Protein 5KKQ (pdb70)

Solvent-accessible surface area: 21664 Å² total; per-residue (Å²): 122,198,70,10,94,62,160,8,100,77,56,152,97,26,28,81,66,58,48,63,26,68,105,16,64,83,87,140,56,66,112,95,93,64,74,136,12,114,130,56,152,74,19,7,13,37,64,56,67,20,113,98,39,68,44,78,70,91,34,101,112,60,60,104,4,107,113,54,108,72,13,1,71,25,89,95,78,32,138,80,32,57,19,103,75,85,48,97,98,52,49,74,0,169,75,60,112,38,116,27,51,67,59,45,70,41,157,97,26,42,72,43,137,64,65,154,148,46,90,128,76,84,0,97,102,57,118,52,96,25,25,95,152,79,63,27,18,53,28,26,140,162,102,20,89,112,154,127,65,155,9,94,78,43,73,88,49,30,127,64,57,46,64,26,69,110,18,81,75,86,131,55,61,112,84,114,72,71,118,3,114,145,46,138,72,24,6,10,31,76,71,63,20,132,103,38,66,46,78,84,92,33,97,112,57,56,106,4,105,116,52,108,75,14,1,75,20,88,105,81,33,136,84,32,56,23,103,77,84,50,98,103,48,54,78,0,161,83,66,109,40,118,29,50,68,52,44,69,35,143,64,24,37,79,55,145,60,64,149,155,43,96,119,77,113,4,93,70,49,136,49,86,21,36,94,151,76,69,28,18,53,28,32,160,160,114,18,83,214,102,75,151

GO terms:
  GO:0005634 nucleus (C, IDA)
  GO:0001221 transcription coregulator binding (F, IPI)
  GO:0000978 RNA polymerase II cis-regulatory region sequence-specific DNA binding (F, IDA)
  GO:0001227 DNA-binding transcription repressor activity, RNA polymerase II-specific (F, IDA)
  GO:0000122 negative regulation of transcription by RNA polymerase II (P, IDA)
  GO:0000775 chromosome, centromeric region (C, IDA)
  GO:0005694 chromosome (C, EXP)
  GO:0071459 protein localization to chromosome, centromeric region (P, IMP)
  GO:0008285 negative regulation of cell population proliferation (P, IMP)
  GO:0005515 protein binding (F, IPI)
  GO:0045944 positive regulation of transcription by RNA polymerase II (P, IDA)
  GO:0140588 chromatin looping (P, IDA)
  GO:0005654 nucleoplasm (C, IDA)
  GO:0071514 genomic imprinting (P, IDA)
  GO:0000793 condensed chromosome (C, IDA)
  GO:0005730 nucleolus (C, IDA)
  GO:0000976 transcription cis-regulatory region binding (F, IDA)
  GO:0003700 DNA-binding transcription factor activity (F, IDA)
  GO:0045892 negative regulation of DNA-templated transcription (P, IDA)
  GO:0045893 positive regulation of DNA-templated transcription (P, IDA)

Organism: Homo sapiens (NCBI:txid9606)

Sequence (292 aa):
PLGSPHKCPDCDMAFVTSSGELVRHRRYKHTHEKPFKCSMCDYASVEVSKLKRHIRSHTGERPFQCSLCSYASRDTYKLKRHMRTHSGEKPYECYICHARFTQSGTMKMHILQKHTENVAKFHCPHCDTVIARKSDLGVHLRKQHSYIPHKCPDCDMMAFVTSGELVRHRRYKHTHEKPFKCSMCDYASVEVSKLKRHIRSHTGERPFQCSLCSYASRDTYKLKRHMRTHSGEKPYECYICHARFTQSSGTMKMHILQKHTENVAKFHCPHCDTVIARKSDLGVHLRKQHSYIEQ

Nearest PDB structures (foldseek):
  8sst-assembly1_A  TM=9.964E-01  e=7.078E-27  Homo sapiens
  8sss-assembly1_A  TM=9.932E-01  e=2.465E-26  Homo sapiens
  5kkq-assembly2_D  TM=9.851E-01  e=2.465E-26  Homo sapiens
  5t0u-assembly2_D  TM=9.791E-01  e=2.811E-26  Homo sapiens
  7w1m-assembly1_H  TM=9.213E-01  e=2.454E-25  Homo sapiens

Secondary structure (DSSP, 8-state):
-TT--EE-TTSS-EESSHHHHHHHHIIIII----EE-SSSS-EESSHHHHHHHHHHHH----EE-SSSS-EESSHHHHHHHHHHHH----EE-TTT--EESSHHHHHHHHHHHS-TT---EEETTTTEEESSHHHHHHHHHHHS---/-EE-TTSS-EESSHHHHHHHHIIIII----EE-SSSS-EESSHHHHHHHHHHHH----EE-SSSS-EESSHHHHHHHHHHHH----EE-TTT--EESSHHHHHHHHHHHH-S----EE-SSSS-EESSHHHHHHHHHHH-TTT--

InterPro domains:
  IPR013087 Zinc finger C2H2-type [PF00096] (266-288)
  IPR013087 Zinc finger C2H2-type [PF00096] (294-316)
  IPR013087 Zinc finger C2H2-type [PF00096] (322-345)
  IPR013087 Zinc finger C2H2-type [PF00096] (437-460)
  IPR013087 Zinc finger C2H2-type [PF00096] (555-573)
  IPR013087 Zinc finger C2H2-type [PS00028] (268-288)
  IPR013087 Zinc finger C2H2-type [PS00028] (296-316)
  IPR013087 Zinc finger C2H2-type [PS00028] (324-345)
  IPR013087 Zinc finger C2H2-type [PS00028] (409-430)
  IPR013087 Zinc finger C2H2-type [PS00028] (439-460)
  IPR013087 Zinc finger C2H2-type [PS00028] (469-489)
  IPR013087 Zinc finger C2H2-type [PS00028] (497-517)
  IPR013087 Zinc finger C2H2-type [PS00028] (525-546)
  IPR013087 Zinc finger C2H2-type [PS50157] (266-293)
  IPR013087 Zinc finger C2H2-type [PS50157] (294-321)
  IPR013087 Zinc finger C2H2-type [PS50157] (322-350)
  IPR013087 Zinc finger C2H2-type [PS50157] (351-378)
  IPR013087 Zinc finger C2H2-type [PS50157] (379-406)
  IPR013087 Zinc finger C2H2-type [PS50157] (407-435)
  IPR013087 Zinc finger C2H2-type [PS50157] (437-465)

B-factor: mean 44.1, std 14.58, range [19.01, 110.65]

Foldseek 3Di:
DVPQPAAAPPDGDGHNDVVVNVLVCCVPPPVDFPAADPPDGDTHSDVVVVQLVVCVVVVDFPAADPPDGDGHSDVVVNVLVCCVVVVDFPDAQPPPGDTHSDPVVSVVCCQVPPDPDDDWDADPPPGDTHRDPVVSVVCCVPPVVDD/DQAAPPDGDHDDDPVVNVLVCCVPPVVDFPAADPPDGDTHSDVVVVVLVCCVVVVDFPAADPPDGDGHSDPVVSVLVCCVVVVDFPAAAPPPGDTHSDDVVNVVCCVVPPDPDQAWDAAPPDGDTGRDPVVSVVCCVPPPVPVDD

Structure (mmCIF, N/CA/C/O backbone):
data_5KKQ
#
_entry.id   5KKQ
#
_cell.length_a   40.994
_cell.length_b   44.911
_cell.length_c   86.797
_cell.angle_alpha   98.33
_cell.angle_beta   92.40
_cell.angle_gamma   94.80
#
_symmetry.space_group_name_H-M   'P 1'
#
loop_
_entity.id
_entity.type
_entity.pdbx_description
1 polymer 'Transcriptional repressor CTCF'
2 polymer "DNA (5'-D(*TP*AP*GP*CP*GP*CP*CP*CP*CP*CP*TP*GP*CP*TP*GP*GP*C)-3')"
3 polymer "DNA (5'-D(*GP*CP*CP*AP*GP*CP*AP*GP*GP*GP*GP*GP*CP*GP*CP*TP*A)-3')"
4 non-polymer 'ZINC ION'
5 water water
#
loop_
_atom_site.group_PDB
_atom_site.id
_atom_site.type_symbol
_atom_site.label_atom_id
_atom_site.label_alt_id
_atom_site.label_comp_id
_atom_site.label_asym_id
_atom_site.label_entity_id
_atom_site.label_seq_id
_atom_site.pdbx_PDB_ins_code
_atom_site.Cartn_x
_atom_site.Cartn_y
_atom_site.Cartn_z
_atom_site.occupancy
_atom_site.B_iso_or_equiv
_atom_site.auth_seq_id
_atom_site.auth_comp_id
_atom_site.auth_asym_id
_atom_site.auth_atom_id
_atom_site.pdbx_PDB_model_num
ATOM 1 N N . PRO A 1 2 ? -0.839 -31.933 -34.356 1.00 76.71 317 PRO A N 1
ATOM 2 C CA . PRO A 1 2 ? -1.456 -32.333 -35.632 1.00 79.27 317 PRO A CA 1
ATOM 3 C C . PRO A 1 2 ? -0.455 -33.102 -36.495 1.00 80.63 317 PRO A C 1
ATOM 4 O O . PRO A 1 2 ? 0.741 -32.838 -36.373 1.00 81.77 317 PRO A O 1
ATOM 15 N N . LEU A 1 3 ? -0.907 -34.027 -37.341 1.00 81.35 318 LEU A N 1
ATOM 16 C CA . LEU A 1 3 ? 0.034 -34.902 -38.037 1.00 80.32 318 LEU A CA 1
ATOM 17 C C . LEU A 1 3 ? 1.134 -34.099 -38.738 1.00 75.41 318 LEU A C 1
ATOM 18 O O . LEU A 1 3 ? 2.301 -34.118 -38.314 1.00 75.25 318 LEU A O 1
ATOM 34 N N . GLY A 1 4 ? 0.767 -33.323 -39.761 1.00 67.93 319 GLY A N 1
ATOM 35 C CA . GLY A 1 4 ? 1.752 -32.667 -40.611 1.00 62.88 319 GLY A CA 1
ATOM 36 C C . GLY A 1 4 ? 2.296 -31.331 -40.113 1.00 57.41 319 GLY A C 1
ATOM 37 O O . GLY A 1 4 ? 2.936 -30.613 -40.898 1.00 56.04 319 GLY A O 1
ATOM 41 N N . SER A 1 5 ? 2.064 -30.990 -38.828 1.00 49.27 320 SER A N 1
ATOM 42 C CA . SER A 1 5 ? 2.506 -29.736 -38.211 1.00 47.99 320 SER A CA 1
ATOM 43 C C . SER A 1 5 ? 3.948 -29.425 -38.603 1.00 49.54 320 SER A C 1
ATOM 44 O O . SER A 1 5 ? 4.845 -30.212 -38.279 1.00 49.85 320 SER A O 1
ATOM 52 N N . PRO A 1 6 ? 4.197 -28.300 -39.307 1.00 51.00 321 PRO A N 1
ATOM 53 C CA . PRO A 1 6 ? 5.531 -28.045 -39.873 1.00 53.35 321 PRO A CA 1
ATOM 54 C C . PRO A 1 6 ? 6.566 -27.559 -38.879 1.00 52.65 321 PRO A C 1
ATOM 55 O O . PRO A 1 6 ? 7.744 -27.798 -39.106 1.00 54.56 321 PRO A O 1
ATOM 66 N N . HIS A 1 7 ? 6.172 -26.888 -37.799 1.00 50.30 322 HIS A N 1
ATOM 67 C CA . HIS A 1 7 ? 7.135 -26.219 -36.912 1.00 50.13 322 HIS A CA 1
ATOM 68 C C . HIS A 1 7 ? 7.440 -27.096 -35.692 1.00 48.41 322 HIS A C 1
ATOM 69 O O . HIS A 1 7 ? 6.760 -27.028 -34.665 1.00 45.95 322 HIS A O 1
ATOM 83 N N . LYS A 1 8 ? 8.512 -27.902 -35.816 1.00 50.18 323 LYS A N 1
ATOM 84 C CA . LYS A 1 8 ? 8.928 -28.838 -34.767 1.00 49.51 323 LYS A CA 1
ATOM 85 C C . LYS A 1 8 ? 9.795 -28.120 -33.736 1.00 50.36 323 LYS A C 1
ATOM 86 O O . LYS A 1 8 ? 10.683 -27.351 -34.094 1.00 51.70 323 LYS A O 1
ATOM 105 N N . CYS A 1 9 ? 9.531 -28.380 -32.451 1.00 50.76 324 CYS A N 1
ATOM 106 C CA . CYS A 1 9 ? 10.359 -27.789 -31.382 1.00 50.89 324 CYS A CA 1
ATOM 107 C C . CYS A 1 9 ? 11.735 -28.452 -31.376 1.00 55.69 324 CYS A C 1
ATOM 108 O O . CYS A 1 9 ? 11.814 -29.688 -31.362 1.00 56.73 324 CYS A O 1
ATOM 115 N N . PRO A 1 10 ? 12.838 -27.684 -31.392 1.00 57.98 325 PRO A N 1
ATOM 116 C CA . PRO A 1 10 ? 14.170 -28.309 -31.345 1.00 63.19 325 PRO A CA 1
ATOM 117 C C . PRO A 1 10 ? 14.602 -28.735 -29.945 1.00 66.98 325 PRO A C 1
ATOM 118 O O . PRO A 1 10 ? 15.793 -28.978 -29.720 1.00 71.37 325 PRO A O 1
ATOM 129 N N . ASP A 1 11 ? 13.665 -28.823 -28.998 1.00 67.77 326 ASP A N 1
ATOM 130 C CA . ASP A 1 11 ? 13.995 -29.224 -27.641 1.00 70.59 326 ASP A CA 1
ATOM 131 C C . ASP A 1 11 ? 13.035 -30.242 -27.041 1.00 69.41 326 ASP A C 1
ATOM 132 O O . ASP A 1 11 ? 13.198 -30.590 -25.867 1.00 69.53 326 ASP A O 1
ATOM 141 N N . CYS A 1 12 ? 12.034 -30.713 -27.775 1.00 64.15 327 CYS A N 1
ATOM 142 C CA . CYS A 1 12 ? 11.134 -31.747 -27.264 1.00 62.54 327 CYS A CA 1
ATOM 143 C C . CYS A 1 12 ? 10.351 -32.283 -28.457 1.00 63.27 327 CYS A C 1
ATOM 144 O O . CYS A 1 12 ? 10.629 -31.920 -29.604 1.00 61.72 327 CYS A O 1
ATOM 151 N N . ASP A 1 13 ? 9.380 -33.155 -28.195 1.00 68.17 328 ASP A N 1
ATOM 152 C CA . ASP A 1 13 ? 8.687 -33.881 -29.256 1.00 72.63 328 ASP A CA 1
ATOM 153 C C . ASP A 1 13 ? 7.475 -33.144 -29.819 1.00 67.58 328 ASP A C 1
ATOM 154 O O . ASP A 1 13 ? 6.720 -33.744 -30.585 1.00 67.56 328 ASP A O 1
ATOM 163 N N . MET A 1 14 ? 7.266 -31.876 -29.471 1.00 61.51 329 MET A N 1
ATOM 164 C CA . MET A 1 14 ? 6.064 -31.165 -29.906 1.00 57.00 329 MET A CA 1
ATOM 165 C C . MET A 1 14 ? 6.283 -30.429 -31.222 1.00 51.72 329 MET A C 1
ATOM 166 O O . MET A 1 14 ? 7.401 -30.053 -31.571 1.00 48.76 329 MET A O 1
ATOM 180 N N . ALA A 1 15 ? 5.182 -30.250 -31.967 1.00 47.30 330 ALA A N 1
ATOM 181 C CA . ALA A 1 15 ? 5.225 -29.536 -33.232 1.00 44.27 330 ALA A CA 1
ATOM 182 C C . ALA A 1 15 ? 3.945 -28.740 -33.390 1.00 42.75 330 ALA A C 1
ATOM 183 O O . ALA A 1 15 ? 2.915 -29.049 -32.768 1.00 40.09 330 ALA A O 1
ATOM 190 N N . PHE A 1 16 ? 4.023 -27.692 -34.214 1.00 42.32 331 PHE A N 1
ATOM 191 C CA . PHE A 1 16 ? 2.950 -26.715 -34.302 1.00 41.77 331 PHE A CA 1
ATOM 192 C C . PHE A 1 16 ? 2.712 -26.291 -35.736 1.00 43.51 331 PHE A C 1
ATOM 193 O O . PHE A 1 16 ? 3.580 -26.406 -36.606 1.00 45.65 331 PHE A O 1
ATOM 210 N N . VAL A 1 17 ? 1.490 -25.804 -35.954 1.00 43.19 332 VAL A N 1
ATOM 211 C CA . VAL A 1 17 ? 1.044 -25.434 -37.291 1.00 48.64 332 VAL A CA 1
ATOM 212 C C . VAL A 1 17 ? 1.616 -24.092 -37.718 1.00 50.43 332 VAL A C 1
ATOM 213 O O . VAL A 1 17 ? 1.848 -23.883 -38.908 1.00 53.35 332 VAL A O 1
ATOM 226 N N . THR A 1 18 ? 1.832 -23.169 -36.794 1.00 47.29 333 THR A N 1
ATOM 227 C CA . THR A 1 18 ? 2.405 -21.873 -37.122 1.00 50.66 333 THR A CA 1
ATOM 228 C C . THR A 1 18 ? 3.690 -21.679 -36.342 1.00 49.69 333 THR A C 1
ATOM 229 O O . THR A 1 18 ? 3.878 -22.280 -35.278 1.00 44.91 333 THR A O 1
ATOM 240 N N . SER A 1 19 ? 4.577 -20.838 -36.886 1.00 54.30 334 SER A N 1
ATOM 241 C CA A SER A 1 19 ? 5.788 -20.481 -36.151 0.50 54.84 334 SER A CA 1
ATOM 242 C CA B SER A 1 19 ? 5.792 -20.482 -36.160 0.50 54.87 334 SER A CA 1
ATOM 243 C C . SER A 1 19 ? 5.457 -19.714 -34.887 1.00 52.42 334 SER A C 1
ATOM 244 O O . SER A 1 19 ? 6.120 -19.882 -33.852 1.00 50.60 334 SER A O 1
ATOM 259 N N . GLY A 1 20 ? 4.421 -18.878 -34.931 1.00 51.00 335 GLY A N 1
ATOM 260 C CA . GLY A 1 20 ? 4.012 -18.181 -33.727 1.00 49.81 335 GLY A CA 1
ATOM 261 C C . GLY A 1 20 ? 3.694 -19.131 -32.580 1.00 43.36 335 GLY A C 1
ATOM 262 O O . GLY A 1 20 ? 4.012 -18.855 -31.433 1.00 40.54 335 GLY A O 1
ATOM 266 N N . GLU A 1 21 ? 3.102 -20.284 -32.886 1.00 43.25 336 GLU A N 1
ATOM 267 C CA . GLU A 1 21 ? 2.751 -21.233 -31.829 1.00 39.63 336 GLU A CA 1
ATOM 268 C C . GLU A 1 21 ? 3.991 -21.897 -31.256 1.00 38.87 336 GLU A C 1
ATOM 269 O O . GLU A 1 21 ? 4.037 -22.216 -30.072 1.00 36.91 336 GLU A O 1
ATOM 281 N N . LEU A 1 22 ? 4.988 -22.167 -32.105 1.00 41.42 337 LEU A N 1
ATOM 282 C CA . LEU A 1 22 ? 6.255 -22.687 -31.615 1.00 41.67 337 LEU A CA 1
ATOM 283 C C . LEU A 1 22 ? 6.970 -21.653 -30.760 1.00 42.01 337 LEU A C 1
ATOM 284 O O . LEU A 1 22 ? 7.537 -21.980 -29.716 1.00 41.52 337 LEU A O 1
ATOM 300 N N . VAL A 1 23 ? 6.971 -20.399 -31.198 1.00 46.46 338 VAL A N 1
ATOM 301 C CA . VAL A 1 23 ? 7.597 -19.335 -30.415 1.00 47.33 338 VAL A CA 1
ATOM 302 C C . VAL A 1 23 ? 7.010 -19.293 -29.016 1.00 44.77 338 VAL A C 1
ATOM 303 O O . VAL A 1 23 ? 7.735 -19.288 -28.012 1.00 44.84 338 VAL A O 1
ATOM 316 N N . ARG A 1 24 ? 5.682 -19.257 -28.928 1.00 41.09 339 ARG A N 1
ATOM 317 C CA . ARG A 1 24 ? 5.051 -19.185 -27.619 1.00 39.06 339 ARG A CA 1
ATOM 318 C C . ARG A 1 24 ? 5.353 -20.428 -26.789 1.00 39.57 339 ARG A C 1
ATOM 319 O O . ARG A 1 24 ? 5.690 -20.318 -25.596 1.00 37.56 339 ARG A O 1
ATOM 340 N N . HIS A 1 25 ? 5.273 -21.618 -27.406 1.00 35.93 340 HIS A N 1
ATOM 341 C CA . HIS A 1 25 ? 5.597 -22.841 -26.672 1.00 35.39 340 HIS A CA 1
ATOM 342 C C . HIS A 1 25 ? 7.020 -22.805 -26.119 1.00 38.54 340 HIS A C 1
ATOM 343 O O . HIS A 1 25 ? 7.281 -23.320 -25.029 1.00 38.57 340 HIS A O 1
ATOM 357 N N . ARG A 1 26 ? 7.969 -22.265 -26.880 1.00 40.23 341 ARG A N 1
ATOM 358 C CA . ARG A 1 26 ? 9.341 -22.251 -26.390 1.00 44.85 341 ARG A CA 1
ATOM 359 C C . ARG A 1 26 ? 9.481 -21.284 -25.220 1.00 47.80 341 ARG A C 1
ATOM 360 O O . ARG A 1 26 ? 10.139 -21.601 -24.221 1.00 46.90 341 ARG A O 1
ATOM 381 N N . ARG A 1 27 ? 8.819 -20.128 -25.301 1.00 50.75 342 ARG A N 1
ATOM 382 C CA . ARG A 1 27 ? 8.785 -19.226 -24.159 1.00 53.58 342 ARG A CA 1
ATOM 383 C C . ARG A 1 27 ? 8.193 -19.892 -22.918 1.00 52.43 342 ARG A C 1
ATOM 384 O O . ARG A 1 27 ? 8.694 -19.687 -21.803 1.00 53.43 342 ARG A O 1
ATOM 405 N N . TYR A 1 28 ? 7.098 -20.650 -23.063 1.00 47.31 343 TYR A N 1
ATOM 406 C CA . TYR A 1 28 ? 6.510 -21.291 -21.886 1.00 45.14 343 TYR A CA 1
ATOM 407 C C . TYR A 1 28 ? 7.457 -22.333 -21.314 1.00 48.42 343 TYR A C 1
ATOM 408 O O . TYR A 1 28 ? 7.673 -22.396 -20.099 1.00 48.11 343 TYR A O 1
ATOM 426 N N . LYS A 1 29 ? 8.017 -23.184 -22.174 1.00 46.44 344 LYS A N 1
ATOM 427 C CA . LYS A 1 29 ? 8.607 -24.418 -21.693 1.00 49.52 344 LYS A CA 1
ATOM 428 C C . LYS A 1 29 ? 10.130 -24.436 -21.689 1.00 51.56 344 LYS A C 1
ATOM 429 O O . LYS A 1 29 ? 10.708 -25.277 -21.000 1.00 53.50 344 LYS A O 1
ATOM 448 N N . HIS A 1 30 ? 10.790 -23.607 -22.491 1.00 53.06 345 HIS A N 1
ATOM 449 C CA . HIS A 1 30 ? 12.227 -23.762 -22.693 1.00 57.80 345 HIS A CA 1
ATOM 450 C C . HIS A 1 30 ? 13.032 -22.528 -22.321 1.00 60.39 345 HIS A C 1
ATOM 451 O O . HIS A 1 30 ? 14.026 -22.650 -21.592 1.00 63.00 345 HIS A O 1
ATOM 465 N N . THR A 1 31 ? 12.670 -21.339 -22.820 1.00 61.02 346 THR A N 1
ATOM 466 C CA . THR A 1 31 ? 13.483 -20.166 -22.525 1.00 62.79 346 THR A CA 1
ATOM 467 C C . THR A 1 31 ? 12.962 -19.411 -21.315 1.00 62.91 346 THR A C 1
ATOM 468 O O . THR A 1 31 ? 13.756 -18.808 -20.594 1.00 66.18 346 THR A O 1
ATOM 479 N N . HIS A 1 32 ? 11.648 -19.437 -21.088 1.00 59.96 347 HIS A N 1
ATOM 480 C CA . HIS A 1 32 ? 10.992 -18.806 -19.942 1.00 58.87 347 HIS A CA 1
ATOM 481 C C . HIS A 1 32 ? 11.001 -17.284 -20.038 1.00 60.95 347 HIS A C 1
ATOM 482 O O . HIS A 1 32 ? 10.911 -16.596 -19.018 1.00 59.94 347 HIS A O 1
ATOM 496 N N . GLU A 1 33 ? 11.121 -16.739 -21.253 1.00 62.92 348 GLU A N 1
ATOM 497 C CA . GLU A 1 33 ? 10.940 -15.308 -21.451 1.00 63.54 348 GLU A CA 1
ATOM 498 C C . GLU A 1 33 ? 9.510 -14.943 -21.133 1.00 58.06 348 GLU A C 1
ATOM 499 O O . GLU A 1 33 ? 8.590 -15.414 -21.806 1.00 55.80 348 GLU A O 1
ATOM 511 N N . LYS A 1 34 ? 9.321 -14.102 -20.116 1.00 54.74 349 LYS A N 1
ATOM 512 C CA . LYS A 1 34 ? 8.002 -13.616 -19.718 1.00 51.83 349 LYS A CA 1
ATOM 513 C C . LYS A 1 34 ? 7.953 -12.128 -19.992 1.00 52.71 349 LYS A C 1
ATOM 514 O O . LYS A 1 34 ? 8.291 -11.322 -19.116 1.00 54.86 349 LYS A O 1
ATOM 533 N N . PRO A 1 35 ? 7.555 -11.705 -21.185 1.00 51.07 350 PRO A N 1
ATOM 534 C CA . PRO A 1 35 ? 7.678 -10.283 -21.494 1.00 55.12 350 PRO A CA 1
ATOM 535 C C . PRO A 1 35 ? 6.742 -9.412 -20.699 1.00 52.89 350 PRO A C 1
ATOM 536 O O . PRO A 1 35 ? 7.043 -8.236 -20.528 1.00 55.40 350 PRO A O 1
ATOM 547 N N . PHE A 1 36 ? 5.629 -9.928 -20.201 1.00 51.35 351 PHE A N 1
ATOM 548 C CA . PHE A 1 36 ? 4.571 -9.080 -19.670 1.00 47.79 351 PHE A CA 1
ATOM 549 C C . PHE A 1 36 ? 4.621 -9.047 -18.147 1.00 47.64 351 PHE A C 1
ATOM 550 O O . PHE A 1 36 ? 4.424 -10.079 -17.498 1.00 41.29 351 PHE A O 1
ATOM 567 N N . LYS A 1 37 ? 4.826 -7.842 -17.586 1.00 49.36 352 LYS A N 1
ATOM 568 C CA . LYS A 1 37 ? 5.167 -7.647 -16.177 1.00 52.07 352 LYS A CA 1
ATOM 569 C C . LYS A 1 37 ? 4.068 -6.873 -15.458 1.00 48.75 352 LYS A C 1
ATOM 570 O O . LYS A 1 37 ? 3.649 -5.812 -15.915 1.00 52.02 352 LYS A O 1
ATOM 589 N N . CYS A 1 38 ? 3.621 -7.382 -14.319 1.00 46.88 353 CYS A N 1
ATOM 590 C CA . CYS A 1 38 ? 2.677 -6.629 -13.510 1.00 43.83 353 CYS A CA 1
ATOM 591 C C . CYS A 1 38 ? 3.373 -5.434 -12.877 1.00 46.35 353 CYS A C 1
ATOM 592 O O . CYS A 1 38 ? 4.520 -5.533 -12.431 1.00 47.97 353 CYS A O 1
ATOM 599 N N . SER A 1 39 ? 2.674 -4.307 -12.829 1.00 47.68 354 SER A N 1
ATOM 600 C CA . SER A 1 39 ? 3.251 -3.121 -12.222 1.00 54.14 354 SER A CA 1
ATOM 601 C C . SER A 1 39 ? 3.033 -3.081 -10.730 1.00 53.40 354 SER A C 1
ATOM 602 O O . SER A 1 39 ? 3.600 -2.204 -10.064 1.00 55.71 354 SER A O 1
ATOM 610 N N . MET A 1 40 ? 2.225 -3.994 -10.191 1.00 52.07 355 MET A N 1
ATOM 611 C CA . MET A 1 40 ? 1.877 -3.959 -8.773 1.00 51.96 355 MET A CA 1
ATOM 612 C C . MET A 1 40 ? 2.480 -5.097 -7.969 1.00 50.20 355 MET A C 1
ATOM 613 O O . MET A 1 40 ? 2.368 -5.084 -6.742 1.00 52.08 355 MET A O 1
ATOM 627 N N . CYS A 1 41 ? 3.119 -6.068 -8.605 1.00 46.86 356 CYS A N 1
ATOM 628 C CA . CYS A 1 41 ? 3.783 -7.163 -7.893 1.00 44.45 356 CYS A CA 1
ATOM 629 C C . CYS A 1 41 ? 4.815 -7.758 -8.846 1.00 44.76 356 CYS A C 1
ATOM 630 O O . CYS A 1 41 ? 5.091 -7.191 -9.906 1.00 45.24 356 CYS A O 1
ATOM 637 N N . ASP A 1 42 ? 5.408 -8.880 -8.464 1.00 42.87 357 ASP A N 1
ATOM 638 C CA . ASP A 1 42 ? 6.487 -9.457 -9.247 1.00 46.62 357 ASP A CA 1
ATOM 639 C C . ASP A 1 42 ? 5.995 -10.405 -10.327 1.00 41.79 357 ASP A C 1
ATOM 640 O O . ASP A 1 42 ? 6.826 -11.020 -11.014 1.00 41.40 357 ASP A O 1
ATOM 649 N N . TYR A 1 43 ? 4.678 -10.500 -10.523 1.00 37.56 358 TYR A N 1
ATOM 650 C CA . TYR A 1 43 ? 4.114 -11.438 -11.486 1.00 37.15 358 TYR A CA 1
ATOM 651 C C . TYR A 1 43 ? 4.517 -11.055 -12.894 1.00 37.13 358 TYR A C 1
ATOM 652 O O . TYR A 1 43 ? 4.559 -9.873 -13.242 1.00 37.95 358 TYR A O 1
ATOM 670 N N . ALA A 1 44 ? 4.787 -12.074 -13.713 1.00 38.11 359 ALA A N 1
ATOM 671 C CA . ALA A 1 44 ? 5.002 -11.877 -15.128 1.00 36.97 359 ALA A CA 1
ATOM 672 C C . ALA A 1 44 ? 4.537 -13.116 -15.878 1.00 36.03 359 ALA A C 1
ATOM 673 O O . ALA A 1 44 ? 4.563 -14.227 -15.349 1.00 33.77 359 ALA A O 1
ATOM 680 N N . SER A 1 45 ? 4.185 -12.916 -17.140 1.00 39.17 360 SER A N 1
ATOM 681 C CA . SER A 1 45 ? 3.611 -13.986 -17.935 1.00 37.64 360 SER A CA 1
ATOM 682 C C . SER A 1 45 ? 4.144 -13.970 -19.351 1.00 37.33 360 SER A C 1
ATOM 683 O O . SER A 1 45 ? 4.689 -12.981 -19.849 1.00 39.53 360 SER A O 1
ATOM 691 N N . VAL A 1 46 ? 3.937 -15.114 -19.993 1.00 41.76 361 VAL A N 1
ATOM 692 C CA . VAL A 1 46 ? 4.283 -15.287 -21.395 1.00 41.77 361 VAL A CA 1
ATOM 693 C C . VAL A 1 46 ? 3.300 -14.562 -22.288 1.00 42.38 361 VAL A C 1
ATOM 694 O O . VAL A 1 46 ? 3.692 -14.007 -23.318 1.00 45.26 361 VAL A O 1
ATOM 707 N N . GLU A 1 47 ? 2.006 -14.653 -21.985 1.00 39.87 362 GLU A N 1
ATOM 708 C CA . GLU A 1 47 ? 0.959 -14.025 -22.785 1.00 39.80 362 GLU A CA 1
ATOM 709 C C . GLU A 1 47 ? 0.355 -12.821 -22.067 1.00 42.90 362 GLU A C 1
ATOM 710 O O . GLU A 1 47 ? 0.218 -12.817 -20.829 1.00 39.23 362 GLU A O 1
ATOM 722 N N . VAL A 1 48 ? -0.115 -11.851 -22.858 1.00 40.91 363 VAL A N 1
ATOM 723 C CA . VAL A 1 48 ? -0.667 -10.639 -22.264 1.00 43.46 363 VAL A CA 1
ATOM 724 C C . VAL A 1 48 ? -1.995 -10.936 -21.595 1.00 44.77 363 VAL A C 1
ATOM 725 O O . VAL A 1 48 ? -2.327 -10.350 -20.546 1.00 42.47 363 VAL A O 1
ATOM 738 N N . SER A 1 49 ? -2.772 -11.852 -22.172 1.00 39.89 364 SER A N 1
ATOM 739 C CA . SER A 1 49 ? -4.047 -12.197 -21.591 1.00 39.97 364 SER A CA 1
ATOM 740 C C . SER A 1 49 ? -3.890 -12.749 -20.179 1.00 36.84 364 SER A C 1
ATOM 741 O O . SER A 1 49 ? -4.795 -12.583 -19.353 1.00 35.71 364 SER A O 1
ATOM 749 N N . LYS A 1 50 ? -2.764 -13.428 -19.885 1.00 39.13 365 LYS A N 1
ATOM 750 C CA . LYS A 1 50 ? -2.560 -13.966 -18.535 1.00 33.42 365 LYS A CA 1
ATOM 751 C C . LYS A 1 50 ? -2.266 -12.837 -17.563 1.00 34.11 365 LYS A C 1
ATOM 752 O O . LYS A 1 50 ? -2.729 -12.866 -16.421 1.00 34.86 365 LYS A O 1
ATOM 771 N N . LEU A 1 51 ? -1.526 -11.823 -18.006 1.00 35.15 366 LEU A N 1
ATOM 772 C CA . LEU A 1 51 ? -1.370 -10.612 -17.218 1.00 35.70 366 LEU A CA 1
ATOM 773 C C . LEU A 1 51 ? -2.712 -9.927 -16.963 1.00 33.94 366 LEU A C 1
ATOM 774 O O . LEU A 1 51 ? -2.981 -9.482 -15.849 1.00 36.10 366 LEU A O 1
ATOM 790 N N . LYS A 1 52 ? -3.542 -9.775 -17.980 1.00 33.76 367 LYS A N 1
ATOM 791 C CA . LYS A 1 52 ? -4.823 -9.109 -17.785 1.00 35.19 367 LYS A CA 1
ATOM 792 C C . LYS A 1 52 ? -5.692 -9.852 -16.792 1.00 33.86 367 LYS A C 1
ATOM 793 O O . LYS A 1 52 ? -6.359 -9.226 -15.952 1.00 33.53 367 LYS A O 1
ATOM 812 N N . ARG A 1 53 ? -5.714 -11.192 -16.885 1.00 30.61 368 ARG A N 1
ATOM 813 C CA . ARG A 1 53 ? -6.443 -11.986 -15.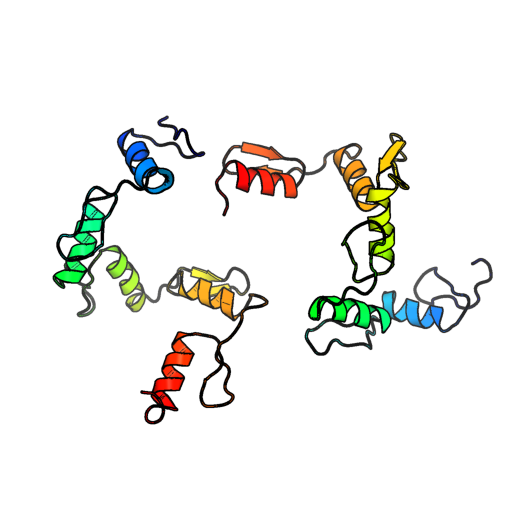902 1.00 31.22 368 ARG A CA 1
ATOM 814 C C . ARG A 1 53 ? -5.875 -11.768 -14.505 1.00 28.56 368 ARG A C 1
ATOM 815 O O . ARG A 1 53 ? -6.627 -11.592 -13.545 1.00 29.75 368 ARG A O 1
ATOM 836 N N . HIS A 1 54 ? -4.553 -11.755 -14.387 1.00 29.56 369 HIS A N 1
ATOM 837 C CA . HIS A 1 54 ? -3.904 -11.519 -13.107 1.00 27.00 369 HIS A CA 1
ATOM 838 C C . HIS A 1 54 ? -4.267 -10.158 -12.533 1.00 27.07 369 HIS A C 1
ATOM 839 O O . HIS A 1 54 ? -4.553 -10.033 -11.345 1.00 27.91 369 HIS A O 1
ATOM 853 N N . ILE A 1 55 ? -4.271 -9.121 -13.361 1.00 30.16 370 ILE A N 1
ATOM 854 C CA . ILE A 1 55 ? -4.614 -7.789 -12.856 1.00 33.03 370 ILE A CA 1
ATOM 855 C C . ILE A 1 55 ? -6.000 -7.785 -12.221 1.00 32.80 370 ILE A C 1
ATOM 856 O O . ILE A 1 55 ? -6.238 -7.076 -11.230 1.00 33.21 370 ILE A O 1
ATOM 872 N N . ARG A 1 56 ? -6.943 -8.558 -12.774 1.00 30.99 371 ARG A N 1
ATOM 873 C CA . ARG A 1 56 ? -8.261 -8.651 -12.156 1.00 31.85 371 ARG A CA 1
ATOM 874 C C . ARG A 1 56 ? -8.230 -9.175 -10.731 1.00 32.02 371 ARG A C 1
ATOM 875 O O . ARG A 1 56 ? -9.146 -8.871 -9.956 1.00 33.88 371 ARG A O 1
ATOM 896 N N . SER A 1 57 ? -7.202 -9.931 -10.334 1.00 32.79 372 SER A N 1
ATOM 897 C CA . SER A 1 57 ? -7.072 -10.273 -8.937 1.00 35.54 372 SER A CA 1
ATOM 898 C C . SER A 1 57 ? -6.698 -9.088 -8.069 1.00 34.31 372 SER A C 1
ATOM 899 O O . SER A 1 57 ? -7.013 -9.105 -6.874 1.00 35.12 372 SER A O 1
ATOM 907 N N . HIS A 1 58 ? -5.966 -8.115 -8.604 1.00 31.62 373 HIS A N 1
ATOM 908 C CA . HIS A 1 58 ? -5.650 -6.903 -7.847 1.00 30.00 373 HIS A CA 1
ATOM 909 C C . HIS A 1 58 ? -6.864 -5.987 -7.737 1.00 32.26 373 HIS A C 1
ATOM 910 O O . HIS A 1 58 ? -7.078 -5.347 -6.698 1.00 35.96 373 HIS A O 1
ATOM 924 N N . THR A 1 59 ? -7.627 -5.843 -8.810 1.00 33.01 374 THR A N 1
ATOM 925 C CA . THR A 1 59 ? -8.723 -4.873 -8.810 1.00 35.46 374 THR A CA 1
ATOM 926 C C . THR A 1 59 ? -10.044 -5.441 -8.319 1.00 32.35 374 THR A C 1
ATOM 927 O O . THR A 1 59 ? -10.928 -4.653 -7.928 1.00 34.66 374 THR A O 1
ATOM 938 N N . GLY A 1 60 ? -10.226 -6.746 -8.385 1.00 39.85 375 GLY A N 1
ATOM 939 C CA . GLY A 1 60 ? -11.493 -7.343 -8.074 1.00 37.40 375 GLY A CA 1
ATOM 940 C C . GLY A 1 60 ? -12.486 -7.361 -9.219 1.00 37.49 375 GLY A C 1
ATOM 941 O O . GLY A 1 60 ? -13.616 -7.787 -9.020 1.00 40.17 375 GLY A O 1
ATOM 945 N N . GLU A 1 61 ? -12.110 -6.904 -10.412 1.00 38.47 376 GLU A N 1
ATOM 946 C CA . GLU A 1 61 ? -13.011 -6.972 -11.562 1.00 37.35 376 GLU A CA 1
ATOM 947 C C . GLU A 1 61 ? -13.452 -8.397 -11.863 1.00 35.09 376 GLU A C 1
ATOM 948 O O . GLU A 1 61 ? -12.631 -9.308 -11.950 1.00 35.52 376 GLU A O 1
ATOM 960 N N . ARG A 1 62 ? -14.765 -8.584 -12.053 1.00 34.01 377 ARG A N 1
ATOM 961 C CA . ARG A 1 62 ? -15.365 -9.880 -12.360 1.00 34.26 377 ARG A CA 1
ATOM 962 C C . ARG A 1 62 ? -16.269 -9.732 -13.584 1.00 34.18 377 ARG A C 1
ATOM 963 O O . ARG A 1 62 ? -17.483 -9.541 -13.442 1.00 34.93 377 ARG A O 1
ATOM 984 N N . PRO A 1 63 ? -15.718 -9.817 -14.797 1.00 33.73 378 PRO A N 1
ATOM 985 C CA . PRO A 1 63 ? -16.507 -9.432 -15.971 1.00 36.86 378 PRO A CA 1
ATOM 986 C C . PRO A 1 63 ? -17.585 -10.418 -16.341 1.00 35.55 378 PRO A C 1
ATOM 987 O O . PRO A 1 63 ? -18.467 -10.048 -17.119 1.00 39.14 378 PRO A O 1
ATOM 998 N N . PHE A 1 64 ? -17.574 -11.627 -15.822 1.00 35.01 379 PHE A N 1
ATOM 999 C CA . PHE A 1 64 ? -18.339 -12.725 -16.417 1.00 33.99 379 PHE A CA 1
ATOM 1000 C C . PHE A 1 64 ? -19.413 -13.144 -15.445 1.00 34.10 379 PHE A C 1
ATOM 1001 O O . PHE A 1 64 ? -19.164 -13.919 -14.518 1.00 34.21 379 PHE A O 1
ATOM 1018 N N . GLN A 1 65 ? -20.612 -12.638 -15.689 1.00 31.72 380 GLN A N 1
ATOM 1019 C CA . GLN A 1 65 ? -21.721 -12.746 -14.762 1.00 36.29 380 GLN A CA 1
ATOM 1020 C C . GLN A 1 65 ? -22.500 -14.021 -15.040 1.00 36.40 380 GLN A C 1
ATOM 1021 O O . GLN A 1 65 ? -22.845 -14.283 -16.192 1.00 37.66 380 GLN A O 1
ATOM 1035 N N . CYS A 1 66 ? -22.845 -14.753 -13.980 1.00 32.92 381 CYS A N 1
ATOM 1036 C CA . CYS A 1 66 ? -23.805 -15.841 -14.094 1.00 37.12 381 CYS A CA 1
ATOM 1037 C C . CYS A 1 66 ? -25.237 -15.308 -14.279 1.00 39.76 381 CYS A C 1
ATOM 1038 O O . CYS A 1 66 ? -25.655 -14.353 -13.621 1.00 40.31 381 CYS A O 1
ATOM 1045 N N . SER A 1 67 ? -26.006 -15.953 -15.150 1.00 41.05 382 SER A N 1
ATOM 1046 C CA . SER A 1 67 ? -27.366 -15.487 -15.397 1.00 47.02 382 SER A CA 1
ATOM 1047 C C . SER A 1 67 ? -28.397 -16.159 -14.489 1.00 46.17 382 SER A C 1
ATOM 1048 O O . SER A 1 67 ? -29.582 -15.795 -14.540 1.00 48.35 382 SER A O 1
ATOM 1056 N N . LEU A 1 68 ? -27.963 -17.100 -13.643 1.00 41.75 383 LEU A N 1
ATOM 1057 C C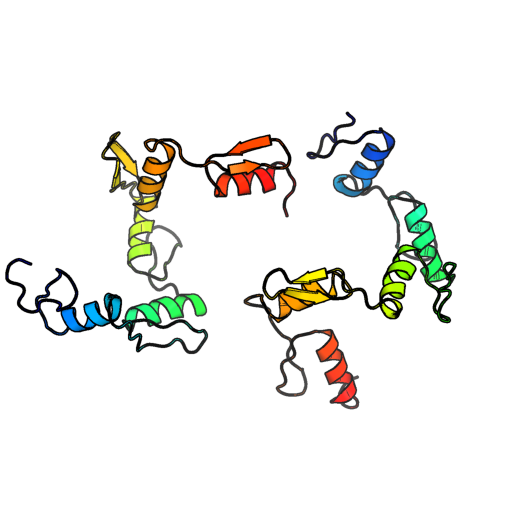A . LEU A 1 68 ? -28.852 -17.833 -12.762 1.00 43.68 383 LEU A CA 1
ATOM 1058 C C . LEU A 1 68 ? -28.669 -17.497 -11.292 1.00 43.89 383 LEU A C 1
ATOM 1059 O O . LEU A 1 68 ? -29.440 -17.998 -10.471 1.00 46.77 383 LEU A O 1
ATOM 1075 N N . CYS A 1 69 ? -27.648 -16.723 -10.933 1.00 43.89 384 CYS A N 1
ATOM 1076 C CA . CYS A 1 69 ? -27.367 -16.344 -9.542 1.00 43.10 384 CYS A CA 1
ATOM 1077 C C . CYS A 1 69 ? -26.444 -15.124 -9.575 1.00 41.90 384 CYS A C 1
ATOM 1078 O O . CYS A 1 69 ? -26.125 -14.602 -10.647 1.00 41.88 384 CYS A O 1
ATOM 1085 N N . SER A 1 70 ? -26.002 -14.670 -8.401 1.00 43.66 385 SER A N 1
ATOM 1086 C CA . SER A 1 70 ? -25.198 -13.450 -8.335 1.00 45.77 385 SER A CA 1
ATOM 1087 C C . SER A 1 70 ? -23.707 -13.697 -8.582 1.00 41.22 385 SER A C 1
ATOM 1088 O O . SER A 1 70 ? -22.940 -12.740 -8.703 1.00 40.50 385 SER A O 1
ATOM 1096 N N . TYR A 1 71 ? -23.279 -14.944 -8.699 1.00 36.86 386 TYR A N 1
ATOM 1097 C CA . TYR A 1 71 ? -21.872 -15.231 -8.959 1.00 33.66 386 TYR A CA 1
ATOM 1098 C C . TYR A 1 71 ? -21.379 -14.521 -10.217 1.00 33.90 386 TYR A C 1
ATOM 1099 O O . TYR A 1 71 ? -22.087 -14.423 -11.235 1.00 31.24 386 TYR A O 1
ATOM 1117 N N . ALA A 1 72 ? -20.123 -14.074 -10.157 1.00 31.56 387 ALA A N 1
ATOM 1118 C CA . ALA A 1 72 ? -19.421 -13.553 -11.320 1.00 30.80 387 ALA A CA 1
ATOM 1119 C C . ALA A 1 72 ? -17.955 -13.884 -11.172 1.00 31.95 387 ALA A C 1
ATOM 1120 O O . ALA A 1 72 ? -17.417 -13.835 -10.061 1.00 31.77 387 ALA A O 1
ATOM 1127 N N . SER A 1 73 ? -17.296 -14.178 -12.290 1.00 32.04 388 SER A N 1
ATOM 1128 C CA . SER A 1 73 ? -15.929 -14.667 -12.246 1.00 34.11 388 SER A CA 1
ATOM 1129 C C . SER A 1 73 ? -14.994 -13.736 -12.980 1.00 32.11 388 SER A C 1
ATOM 1130 O O . SER A 1 73 ? -15.396 -12.926 -13.809 1.00 32.75 388 SER A O 1
ATOM 1138 N N . ARG A 1 74 ? -13.724 -13.910 -12.668 1.00 33.52 389 ARG A N 1
ATOM 1139 C CA . ARG A 1 74 ? -12.630 -13.205 -13.306 1.00 35.42 389 ARG A CA 1
ATOM 1140 C C . ARG A 1 74 ? -12.173 -13.832 -14.617 1.00 37.71 389 ARG A C 1
ATOM 1141 O O . ARG A 1 74 ? -11.409 -13.182 -15.340 1.00 39.55 389 ARG A O 1
ATOM 1162 N N . ASP A 1 75 ? -12.626 -15.053 -14.939 1.00 34.52 390 ASP A N 1
ATOM 1163 C CA . ASP A 1 75 ? -12.121 -15.864 -16.037 1.00 38.67 390 ASP A CA 1
ATOM 1164 C C . ASP A 1 75 ? -13.335 -16.555 -16.686 1.00 37.13 390 ASP A C 1
ATOM 1165 O O . ASP A 1 75 ? -14.224 -17.021 -15.971 1.00 32.87 390 ASP A O 1
ATOM 1174 N N . THR A 1 76 ? -13.413 -16.588 -18.027 1.00 37.73 391 THR A N 1
ATOM 1175 C CA . THR A 1 76 ? -14.553 -17.257 -18.683 1.00 39.35 391 THR A CA 1
ATOM 1176 C C . THR A 1 76 ? -14.694 -18.727 -18.255 1.00 36.81 391 THR A C 1
ATOM 1177 O O . THR A 1 76 ? -15.819 -19.218 -18.118 1.00 35.55 391 THR A O 1
ATOM 1188 N N . TYR A 1 77 ? -13.584 -19.455 -18.055 1.00 36.26 392 TYR A N 1
ATOM 1189 C CA . TYR A 1 77 ? -13.711 -20.880 -17.716 1.00 37.04 392 TYR A CA 1
ATOM 1190 C C . TYR A 1 77 ? -14.269 -21.080 -16.333 1.00 34.18 392 TYR A C 1
ATOM 1191 O O . TYR A 1 77 ? -14.979 -22.052 -16.080 1.00 31.76 392 TYR A O 1
ATOM 1209 N N . LYS A 1 78 ? -13.929 -20.203 -15.407 1.00 30.08 393 LYS A N 1
ATOM 1210 C CA . LYS A 1 78 ? -14.479 -20.321 -14.081 1.00 30.44 393 LYS A CA 1
ATOM 1211 C C . LYS A 1 78 ? -15.989 -20.183 -14.105 1.00 30.72 393 LYS A C 1
ATOM 1212 O O . LYS A 1 78 ? -16.674 -20.790 -13.274 1.00 28.06 393 LYS A O 1
ATOM 1231 N N . LEU A 1 79 ? -16.520 -19.352 -15.011 1.00 31.07 394 LEU A N 1
ATOM 1232 C CA . LEU A 1 79 ? -17.969 -19.243 -15.076 1.00 30.85 394 LEU A CA 1
ATOM 1233 C C . LEU A 1 79 ? -18.554 -20.525 -15.638 1.00 30.49 394 LEU A C 1
ATOM 1234 O O . LEU A 1 79 ? -19.544 -21.044 -15.120 1.00 29.76 394 LEU A O 1
ATOM 1250 N N . LYS A 1 80 ? -17.938 -21.068 -16.678 1.00 30.83 395 LYS A N 1
ATOM 1251 C CA . LYS A 1 80 ? -18.407 -22.348 -17.205 1.00 31.32 395 LYS A CA 1
ATOM 1252 C C . LYS A 1 80 ? -18.345 -23.457 -16.139 1.00 30.18 395 LYS A C 1
ATOM 1253 O O . LYS A 1 80 ? -19.274 -24.270 -16.014 1.00 28.29 395 LYS A O 1
ATOM 1272 N N . ARG A 1 81 ? -17.288 -23.463 -15.309 1.00 25.95 396 ARG A N 1
ATOM 1273 C CA . ARG A 1 81 ? -17.167 -24.433 -14.237 1.00 27.32 396 ARG A CA 1
ATOM 1274 C C . ARG A 1 81 ? -18.272 -24.226 -13.220 1.00 25.70 396 ARG A C 1
ATOM 1275 O O . ARG A 1 81 ? -18.875 -25.184 -12.732 1.00 25.80 396 ARG A O 1
ATOM 1296 N N . HIS A 1 82 ? -18.562 -22.974 -12.907 1.00 25.22 397 HIS A N 1
ATOM 1297 C CA . HIS A 1 82 ? -19.633 -22.650 -11.983 1.00 26.62 397 HIS A CA 1
ATOM 1298 C C . HIS A 1 82 ? -21.006 -23.095 -12.474 1.00 27.43 397 HIS A C 1
ATOM 1299 O O . HIS A 1 82 ? -21.883 -23.447 -11.657 1.00 29.84 397 HIS A O 1
ATOM 1313 N N . MET A 1 83 ? -21.242 -23.046 -13.795 1.00 27.32 398 MET A N 1
ATOM 1314 C CA . MET A 1 83 ? -22.545 -23.421 -14.329 1.00 31.31 398 MET A CA 1
ATOM 1315 C C . MET A 1 83 ? -22.864 -24.884 -14.049 1.00 31.85 398 MET A C 1
ATOM 1316 O O . MET A 1 83 ? -24.048 -25.271 -14.083 1.00 29.81 398 MET A O 1
ATOM 1330 N N . ARG A 1 84 ? -21.832 -25.698 -13.742 1.00 29.78 399 ARG A N 1
ATOM 1331 C CA . ARG A 1 84 ? -22.081 -27.077 -13.362 1.00 30.42 399 ARG A CA 1
ATOM 1332 C C . ARG A 1 84 ? -22.849 -27.165 -12.060 1.00 31.55 399 ARG A C 1
ATOM 1333 O O . ARG A 1 84 ? -23.517 -28.163 -11.835 1.00 35.89 399 ARG A O 1
ATOM 1354 N N . THR A 1 85 ? -22.774 -26.137 -11.196 1.00 31.24 400 THR A N 1
ATOM 1355 C CA . THR A 1 85 ? -23.530 -26.133 -9.952 1.00 32.37 400 THR A CA 1
ATOM 1356 C C . THR A 1 85 ? -25.017 -25.967 -10.218 1.00 36.12 400 THR A C 1
ATOM 1357 O O . THR A 1 85 ? -25.830 -26.361 -9.376 1.00 38.92 400 THR A O 1
ATOM 1368 N N . HIS A 1 86 ? -25.389 -25.450 -11.391 1.00 35.49 401 HIS A N 1
ATOM 1369 C CA . HIS A 1 86 ? -26.788 -25.299 -11.762 1.00 37.37 401 HIS A CA 1
ATOM 1370 C C . HIS A 1 86 ? -27.306 -26.452 -12.602 1.00 40.32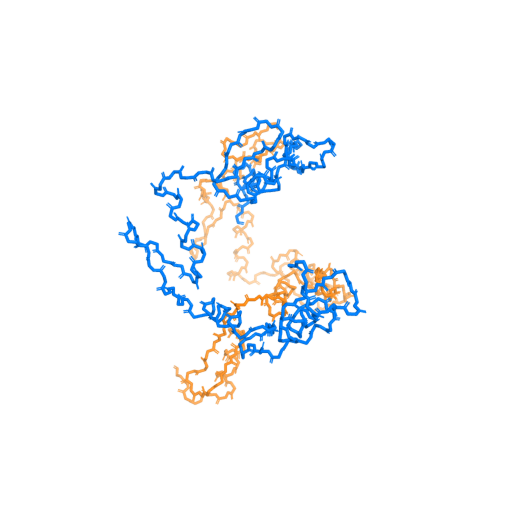 401 HIS A C 1
ATOM 1371 O O . HIS A 1 86 ? -28.455 -26.859 -12.433 1.00 42.23 401 HIS A O 1
ATOM 1385 N N . SER A 1 87 ? -26.477 -27.002 -13.483 1.00 39.73 402 SER A N 1
ATOM 1386 C CA . SER A 1 87 ? -26.924 -28.059 -14.381 1.00 44.27 402 SER A CA 1
ATOM 1387 C C . SER A 1 87 ? -26.808 -29.420 -13.758 1.00 43.10 402 SER A C 1
ATOM 1388 O O . SER A 1 87 ? -27.539 -30.328 -14.138 1.00 44.40 402 SER A O 1
ATOM 1396 N N . GLY A 1 88 ? -25.907 -29.588 -12.805 1.00 43.16 403 GLY A N 1
ATOM 1397 C CA . GLY A 1 88 ? -25.614 -30.905 -12.304 1.00 44.67 403 GLY A CA 1
ATOM 1398 C C . GLY A 1 88 ? -24.725 -31.729 -13.209 1.00 44.77 403 GLY A C 1
ATOM 1399 O O . GLY A 1 88 ? -24.644 -32.945 -13.034 1.00 45.59 403 GLY A O 1
ATOM 1403 N N . GLU A 1 89 ? -24.052 -31.110 -14.168 1.00 42.95 404 GLU A N 1
ATOM 1404 C CA . GLU A 1 89 ? -23.149 -31.840 -15.047 1.00 44.05 404 GLU A CA 1
ATOM 1405 C C . GLU A 1 89 ? -21.946 -32.378 -14.272 1.00 38.85 404 GLU A C 1
ATOM 1406 O O . GLU A 1 89 ? -21.333 -31.658 -13.491 1.00 34.32 404 GLU A O 1
ATOM 1418 N N . LYS A 1 90 ? -21.569 -33.626 -14.542 1.00 37.01 405 LYS A N 1
ATOM 1419 C CA . LYS A 1 90 ? -20.366 -34.227 -13.949 1.00 32.78 405 LYS A CA 1
ATOM 1420 C C . LYS A 1 90 ? -19.538 -34.784 -15.100 1.00 34.87 405 LYS A C 1
ATOM 1421 O O . LYS A 1 90 ? -19.647 -35.972 -15.449 1.00 37.03 405 LYS A O 1
ATOM 1440 N N . PRO A 1 91 ? -18.689 -33.963 -15.718 1.00 31.69 406 PRO A N 1
ATOM 1441 C CA . PRO A 1 91 ? -17.991 -34.408 -16.930 1.00 36.43 406 PRO A CA 1
ATOM 1442 C C . PRO A 1 91 ? -16.842 -35.381 -16.693 1.00 33.38 406 PRO A C 1
ATOM 1443 O O . PRO A 1 91 ? -16.351 -35.995 -17.650 1.00 35.98 406 PRO A O 1
ATOM 1454 N N . TYR A 1 92 ? -16.387 -35.561 -15.471 1.00 31.73 407 TYR A N 1
ATOM 1455 C CA . TYR A 1 92 ? -15.194 -36.356 -15.221 1.00 29.80 407 TYR A CA 1
ATOM 1456 C C . TYR A 1 92 ? -15.581 -37.709 -14.630 1.00 34.99 407 TYR A C 1
ATOM 1457 O O . TYR A 1 92 ? -16.414 -37.771 -13.723 1.00 36.18 407 TYR A O 1
ATOM 1475 N N . GLU A 1 93 ? -14.968 -38.786 -15.138 1.00 35.10 408 GLU A N 1
ATOM 1476 C CA . GLU A 1 93 ? -15.244 -40.146 -14.673 1.00 32.21 408 GLU A CA 1
ATOM 1477 C C . GLU A 1 93 ? -13.970 -40.837 -14.216 1.00 32.30 408 GLU A C 1
ATOM 1478 O O . GLU A 1 93 ? -13.018 -40.946 -14.989 1.00 36.08 408 GLU A O 1
ATOM 1490 N N . CYS A 1 94 ? -13.962 -41.334 -12.988 1.00 30.39 409 CYS A N 1
ATOM 1491 C CA . CYS A 1 94 ? -12.889 -42.230 -12.531 1.00 30.62 409 CYS A CA 1
ATOM 1492 C C . CYS A 1 94 ? -12.825 -43.499 -13.382 1.00 34.95 409 CYS A C 1
ATOM 1493 O O . CYS A 1 94 ? -13.754 -44.300 -13.372 1.00 36.70 409 CYS A O 1
ATOM 1500 N N . TYR A 1 95 ? -11.701 -43.706 -14.063 1.00 34.70 410 TYR A N 1
ATOM 1501 C CA . TYR A 1 95 ? -11.560 -44.872 -14.907 1.00 39.07 410 TYR A CA 1
ATOM 1502 C C . TYR A 1 95 ? -11.513 -46.162 -14.102 1.00 40.51 410 TYR A C 1
ATOM 1503 O O . TYR A 1 95 ? -11.748 -47.247 -14.658 1.00 42.38 410 TYR A O 1
ATOM 1521 N N . ILE A 1 96 ? -11.262 -46.085 -12.805 1.00 38.17 411 ILE A N 1
ATOM 1522 C CA . ILE A 1 96 ? -11.153 -47.306 -12.014 1.00 39.22 411 ILE A CA 1
ATOM 1523 C C . ILE A 1 96 ? -12.509 -47.766 -11.495 1.00 41.44 411 ILE A C 1
ATOM 1524 O O . ILE A 1 96 ? -12.822 -48.953 -11.557 1.00 42.00 411 ILE A O 1
ATOM 1540 N N . CYS A 1 97 ? -13.334 -46.874 -10.935 1.00 39.23 412 CYS A N 1
ATOM 1541 C CA . CYS A 1 97 ? -14.604 -47.284 -10.350 1.00 39.25 412 CYS A CA 1
ATOM 1542 C C . CYS A 1 97 ? -15.814 -46.613 -10.976 1.00 40.33 412 CYS A C 1
ATOM 1543 O O . CYS A 1 97 ? -16.939 -46.874 -10.527 1.00 41.78 412 CYS A O 1
ATOM 1550 N N . HIS A 1 98 ? -15.611 -45.737 -11.948 1.00 36.96 413 HIS A N 1
ATOM 1551 C CA . HIS A 1 98 ? -16.640 -45.034 -12.704 1.00 41.99 413 HIS A CA 1
ATOM 1552 C C . HIS A 1 98 ? -17.496 -44.037 -11.933 1.00 39.96 413 HIS A C 1
ATOM 1553 O O . HIS A 1 98 ? -18.459 -43.541 -12.503 1.00 39.06 413 HIS A O 1
ATOM 1567 N N . ALA A 1 99 ? -17.166 -43.703 -10.685 1.00 37.38 414 ALA A N 1
ATOM 1568 C CA . ALA A 1 99 ? -17.734 -42.511 -10.060 1.00 37.49 414 ALA A CA 1
ATOM 1569 C C . ALA A 1 99 ? -17.539 -41.269 -10.936 1.00 35.23 414 ALA A C 1
ATOM 1570 O O . ALA A 1 99 ? -16.611 -41.183 -11.747 1.00 34.09 414 ALA A O 1
ATOM 1577 N N . ARG A 1 100 ? -18.444 -40.299 -10.789 1.00 33.76 415 ARG A N 1
ATOM 1578 C CA . ARG A 1 100 ? -18.353 -39.090 -11.582 1.00 32.10 415 ARG A CA 1
ATOM 1579 C C . ARG A 1 100 ? -18.199 -37.860 -10.687 1.00 30.08 415 ARG A C 1
ATOM 1580 O O . ARG A 1 100 ? -18.632 -37.847 -9.533 1.00 31.15 415 ARG A O 1
ATOM 1601 N N . PHE A 1 101 ? -17.574 -36.823 -11.244 1.00 26.82 416 PHE A N 1
ATOM 1602 C CA . PHE A 1 101 ? -17.219 -35.619 -10.525 1.00 25.23 416 PHE A CA 1
ATOM 1603 C C . PHE A 1 101 ? -17.467 -34.370 -11.341 1.00 24.68 416 PHE A C 1
ATOM 1604 O O . PHE A 1 101 ? -17.443 -34.410 -12.566 1.00 26.85 416 PHE A O 1
ATOM 1621 N N . THR A 1 102 ? -17.656 -33.263 -10.639 1.00 24.25 417 THR A N 1
ATOM 1622 C CA . THR A 1 102 ? -17.883 -31.992 -11.333 1.00 25.37 417 THR A CA 1
ATOM 1623 C C . THR A 1 102 ? -16.586 -31.318 -11.758 1.00 24.79 417 THR A C 1
ATOM 1624 O O . THR A 1 102 ? -16.632 -30.482 -12.672 1.00 26.02 417 THR A O 1
ATOM 1635 N N . GLN A 1 103 ? -15.433 -31.697 -11.180 1.00 21.76 418 GLN A N 1
ATOM 1636 C CA . GLN A 1 103 ? -14.160 -31.065 -11.500 1.00 22.76 418 GLN A CA 1
ATOM 1637 C C . GLN A 1 103 ? -13.056 -32.124 -11.617 1.00 25.34 418 GLN A C 1
ATOM 1638 O O . GLN A 1 103 ? -13.109 -33.184 -10.969 1.00 23.10 418 GLN A O 1
ATOM 1652 N N . SER A 1 104 ? -12.024 -31.797 -12.402 1.00 25.09 419 SER A N 1
ATOM 1653 C CA . SER A 1 104 ? -10.959 -32.757 -12.647 1.00 26.55 419 SER A CA 1
ATOM 1654 C C . SER A 1 104 ? -10.090 -32.963 -11.408 1.00 24.06 419 SER A C 1
ATOM 1655 O O . SER A 1 104 ? -9.637 -34.080 -11.154 1.00 23.34 419 SER A O 1
ATOM 1663 N N . GLY A 1 105 ? -9.820 -31.895 -10.662 1.00 24.01 420 GLY A N 1
ATOM 1664 C CA . GLY A 1 105 ? -9.024 -32.020 -9.451 1.00 22.50 420 GLY A CA 1
ATOM 1665 C C . GLY A 1 105 ? -9.682 -32.879 -8.391 1.00 21.30 420 GLY A C 1
ATOM 1666 O O . GLY A 1 105 ? -9.005 -33.676 -7.719 1.00 23.36 420 GLY A O 1
ATOM 1670 N N . THR A 1 106 ? -11.013 -32.724 -8.210 1.00 20.49 421 THR A N 1
ATOM 1671 C CA . THR A 1 106 ? -11.775 -33.639 -7.353 1.00 21.79 421 THR A CA 1
ATOM 1672 C C . THR A 1 106 ? -11.545 -35.084 -7.742 1.00 21.09 421 THR A C 1
ATOM 1673 O O . THR A 1 106 ? -11.334 -35.958 -6.888 1.00 21.75 421 THR A O 1
ATOM 1684 N N . MET A 1 107 ? -11.585 -35.373 -9.039 1.00 20.39 422 MET A N 1
ATOM 1685 C CA . MET A 1 107 ? -11.368 -36.748 -9.482 1.00 21.97 422 MET A CA 1
ATOM 1686 C C . MET A 1 107 ? -9.957 -37.244 -9.154 1.00 22.46 422 MET A C 1
ATOM 1687 O O . MET A 1 107 ? -9.772 -38.406 -8.751 1.00 23.83 422 MET A O 1
ATOM 1701 N N . LYS A 1 108 ? -8.946 -36.401 -9.367 1.00 25.07 423 LYS A N 1
ATOM 1702 C CA . LYS A 1 108 ? -7.576 -36.784 -9.017 1.00 24.00 423 LYS A CA 1
ATOM 1703 C C . LYS A 1 108 ? -7.451 -37.084 -7.522 1.00 25.11 423 LYS A C 1
ATOM 1704 O O . LYS A 1 108 ? -6.770 -38.038 -7.119 1.00 24.57 423 LYS A O 1
ATOM 1723 N N . MET A 1 109 ? -8.077 -36.260 -6.684 1.00 22.62 424 MET A N 1
ATOM 1724 C CA . MET A 1 109 ? -8.021 -36.475 -5.244 1.00 24.43 424 MET A CA 1
ATOM 1725 C C . MET A 1 109 ? -8.719 -37.773 -4.866 1.00 25.82 424 MET A C 1
ATOM 1726 O O . MET A 1 109 ? -8.258 -38.512 -3.990 1.00 23.83 424 MET A O 1
ATOM 1740 N N . HIS A 1 110 ? -9.852 -38.056 -5.516 1.00 22.26 425 HIS A N 1
ATOM 1741 C CA . HIS A 1 110 ? -10.536 -39.326 -5.328 1.00 20.99 425 HIS A CA 1
ATOM 1742 C C . HIS A 1 110 ? -9.618 -40.498 -5.637 1.00 21.00 425 HIS A C 1
ATOM 1743 O O . HIS A 1 110 ? -9.571 -41.489 -4.890 1.00 24.28 425 HIS A O 1
ATOM 1757 N N . ILE A 1 111 ? -8.858 -40.409 -6.719 1.00 22.69 426 ILE A N 1
ATOM 1758 C CA . ILE A 1 111 ? -8.019 -41.527 -7.103 1.00 21.68 426 ILE A CA 1
ATOM 1759 C C . ILE A 1 111 ? -6.890 -41.705 -6.083 1.00 22.91 426 ILE A C 1
ATOM 1760 O O . ILE A 1 111 ? -6.481 -42.831 -5.761 1.00 23.58 426 ILE A O 1
ATOM 1776 N N . LEU A 1 112 ? -6.391 -40.585 -5.558 1.00 22.33 427 LEU A N 1
ATOM 1777 C CA . LEU A 1 112 ? -5.348 -40.620 -4.544 1.00 24.67 427 LEU A CA 1
ATOM 1778 C C . LEU A 1 112 ? -5.877 -41.247 -3.266 1.00 27.43 427 LEU A C 1
ATOM 1779 O O . LEU A 1 112 ? -5.238 -42.127 -2.685 1.00 28.30 427 LEU A O 1
ATOM 1795 N N . GLN A 1 113 ? -7.074 -40.889 -2.878 1.00 24.43 428 GLN A N 1
ATOM 1796 C CA . GLN A 1 113 ? -7.586 -41.337 -1.584 1.00 27.47 428 GLN A CA 1
ATOM 1797 C C . GLN A 1 113 ? -8.179 -42.739 -1.644 1.00 29.65 428 GLN A C 1
ATOM 1798 O O . GLN A 1 113 ? -8.186 -43.429 -0.623 1.00 28.02 428 GLN A O 1
ATOM 1812 N N . LYS A 1 114 ? -8.753 -43.151 -2.777 1.00 25.40 429 LYS A N 1
ATOM 1813 C CA . LYS A 1 114 ? -9.461 -44.425 -2.880 1.00 30.15 429 LYS A CA 1
ATOM 1814 C C . LYS A 1 114 ? -8.749 -45.517 -3.653 1.00 30.02 429 LYS A C 1
ATOM 1815 O O . LYS A 1 114 ? -9.063 -46.672 -3.449 1.00 33.32 429 LYS A O 1
ATOM 1834 N N . HIS A 1 115 ? -7.842 -45.204 -4.577 1.00 28.23 430 HIS A N 1
ATOM 1835 C CA . HIS A 1 115 ? -7.258 -46.229 -5.440 1.00 26.53 430 HIS A CA 1
ATOM 1836 C C . HIS A 1 115 ? -5.743 -46.193 -5.425 1.00 27.68 430 HIS A C 1
ATOM 1837 O O . HIS A 1 115 ? -5.123 -46.688 -6.357 1.00 30.91 430 HIS A O 1
ATOM 1851 N N . THR A 1 116 ? -5.126 -45.637 -4.402 1.00 27.42 431 THR A N 1
ATOM 1852 C CA . THR A 1 116 ? -3.671 -45.531 -4.385 1.00 31.01 431 THR A CA 1
ATOM 1853 C C . THR A 1 116 ? -3.157 -46.188 -3.124 1.00 30.42 431 THR A C 1
ATOM 1854 O O . THR A 1 116 ? -3.659 -45.924 -2.030 1.00 31.24 431 THR A O 1
ATOM 1865 N N . GLU A 1 117 ? -2.140 -47.023 -3.280 1.00 35.26 432 GLU A N 1
ATOM 1866 C CA . GLU A 1 117 ? -1.606 -47.794 -2.179 1.00 38.83 432 GLU A CA 1
ATOM 1867 C C . GLU A 1 117 ? -0.690 -46.933 -1.328 1.00 38.71 432 GLU A C 1
ATOM 1868 O O . GLU A 1 117 ? 0.101 -46.150 -1.857 1.00 38.43 432 GLU A O 1
ATOM 1880 N N . ASN A 1 118 ? -0.812 -47.082 -0.007 1.00 42.51 433 ASN A N 1
ATOM 1881 C CA . ASN A 1 118 ? 0.228 -46.643 0.930 1.00 45.22 433 ASN A CA 1
ATOM 1882 C C . ASN A 1 118 ? 0.420 -45.127 0.932 1.00 43.20 433 ASN A C 1
ATOM 1883 O O . ASN A 1 118 ? 1.549 -44.637 1.047 1.00 46.03 433 ASN A O 1
ATOM 1894 N N . VAL A 1 119 ? -0.666 -44.377 0.832 1.00 36.03 434 VAL A N 1
ATOM 1895 C CA . VAL A 1 119 ? -0.543 -42.930 0.815 1.00 32.93 434 VAL A CA 1
ATOM 1896 C C . VAL A 1 119 ? -0.236 -42.453 2.230 1.00 33.17 434 VAL A C 1
ATOM 1897 O O . VAL A 1 119 ? -0.819 -42.958 3.203 1.00 31.56 434 VAL A O 1
ATOM 1910 N N . ALA A 1 120 ? 0.738 -41.544 2.357 1.00 31.32 435 ALA A N 1
ATOM 1911 C CA . ALA A 1 120 ? 1.097 -40.998 3.656 1.00 31.15 435 ALA A CA 1
ATOM 1912 C C . ALA A 1 120 ? -0.054 -40.175 4.238 1.00 29.56 435 ALA A C 1
ATOM 1913 O O . ALA A 1 120 ? -0.707 -39.378 3.549 1.00 29.14 435 ALA A O 1
ATOM 1920 N N . LYS A 1 121 ? -0.343 -40.406 5.496 1.00 26.33 436 LYS A N 1
ATOM 1921 C CA . LYS A 1 121 ? -1.460 -39.762 6.162 1.00 27.41 436 LYS A CA 1
ATOM 1922 C C . LYS A 1 121 ? -0.961 -38.696 7.126 1.00 23.30 436 LYS A C 1
ATOM 1923 O O . LYS A 1 121 ? 0.243 -38.619 7.469 1.00 27.13 436 LYS A O 1
ATOM 1942 N N . PHE A 1 122 ? -1.876 -37.862 7.544 1.00 23.24 437 PHE A N 1
ATOM 1943 C CA . PHE A 1 122 ? -1.590 -36.832 8.517 1.00 22.24 437 PHE A CA 1
ATOM 1944 C C . PHE A 1 122 ? -1.930 -37.315 9.930 1.00 28.10 437 PHE A C 1
ATOM 1945 O O . PHE A 1 122 ? -2.708 -38.248 10.142 1.00 30.20 437 PHE A O 1
ATOM 1962 N N . HIS A 1 123 ? -1.364 -36.638 10.914 1.00 29.72 438 HIS A N 1
ATOM 1963 C CA . HIS A 1 123 ? -1.540 -37.070 12.282 1.00 30.79 438 HIS A CA 1
ATOM 1964 C C . HIS A 1 123 ? -1.784 -35.875 13.183 1.00 30.75 438 HIS A C 1
ATOM 1965 O O . HIS A 1 123 ? -1.026 -34.899 13.178 1.00 29.20 438 HIS A O 1
ATOM 1979 N N . CYS A 1 124 ? -2.821 -35.951 13.979 1.00 25.81 439 CYS A N 1
ATOM 1980 C CA . CYS A 1 124 ? -3.019 -34.890 14.956 1.00 28.12 439 CYS A CA 1
ATOM 1981 C C . CYS A 1 124 ? -2.059 -35.112 16.104 1.00 36.69 439 CYS A C 1
ATOM 1982 O O . CYS A 1 124 ? -2.136 -36.154 16.770 1.00 38.49 439 CYS A O 1
ATOM 1989 N N . PRO A 1 125 ? -1.219 -34.153 16.428 1.00 37.56 440 PRO A N 1
ATOM 1990 C CA . PRO A 1 125 ? -0.308 -34.345 17.557 1.00 45.03 440 PRO A CA 1
ATOM 1991 C C . PRO A 1 125 ? -0.981 -34.260 18.913 1.00 46.84 440 PRO A C 1
ATOM 1992 O O . PRO A 1 125 ? -0.425 -34.744 19.905 1.00 52.00 440 PRO A O 1
ATOM 2003 N N . HIS A 1 126 ? -2.161 -33.681 18.999 1.00 41.98 441 HIS A N 1
ATOM 2004 C CA . HIS A 1 126 ? -2.750 -33.400 20.291 1.00 42.68 441 HIS A CA 1
ATOM 2005 C C . HIS A 1 126 ? -3.656 -34.514 20.773 1.00 42.18 441 HIS A C 1
ATOM 2006 O O . HIS A 1 126 ? -3.869 -34.636 21.978 1.00 47.49 441 HIS A O 1
ATOM 2020 N N . CYS A 1 127 ? -4.185 -35.349 19.878 1.00 39.38 442 CYS A N 1
ATOM 2021 C CA . CYS A 1 127 ? -5.021 -36.451 20.330 1.00 39.02 442 CYS A CA 1
ATOM 2022 C C . CYS A 1 127 ? -4.689 -37.786 19.665 1.00 38.10 442 CYS A C 1
ATOM 2023 O O . CYS A 1 127 ? -5.399 -38.760 19.898 1.00 40.11 442 CYS A O 1
ATOM 2030 N N . ASP A 1 128 ? -3.653 -37.889 18.850 1.00 39.14 443 ASP A N 1
ATOM 2031 C CA . ASP A 1 128 ? -3.277 -39.191 18.283 1.00 43.07 443 ASP A CA 1
ATOM 2032 C C . ASP A 1 128 ? -4.387 -39.759 17.387 1.00 40.41 443 ASP A C 1
ATOM 2033 O O . ASP A 1 128 ? -4.852 -40.880 17.567 1.00 43.84 443 ASP A O 1
ATOM 2042 N N . THR A 1 129 ? -4.872 -38.943 16.482 1.00 32.99 444 THR A N 1
ATOM 2043 C CA . THR A 1 129 ? -5.802 -39.365 15.446 1.00 32.03 444 THR A CA 1
ATOM 2044 C C . THR A 1 129 ? -5.110 -39.258 14.108 1.00 29.00 444 THR A C 1
ATOM 2045 O O . THR A 1 129 ? -4.442 -38.259 13.848 1.00 28.23 444 THR A O 1
ATOM 2056 N N . VAL A 1 130 ? -5.272 -40.270 13.252 1.00 29.60 445 VAL A N 1
ATOM 2057 C CA . VAL A 1 130 ? -4.726 -40.216 11.895 1.00 27.90 445 VAL A CA 1
ATOM 2058 C C . VAL A 1 130 ? -5.828 -39.702 10.966 1.00 26.67 445 VAL A C 1
ATOM 2059 O O . VAL A 1 130 ? -6.979 -40.129 11.072 1.00 27.11 445 VAL A O 1
ATOM 2072 N N . ILE A 1 131 ? -5.489 -38.754 10.104 1.00 22.40 446 ILE A N 1
ATOM 2073 C CA . ILE A 1 131 ? -6.431 -38.094 9.198 1.00 21.75 446 ILE A CA 1
ATOM 2074 C C . ILE A 1 131 ? -5.865 -38.140 7.791 1.00 22.99 446 ILE A C 1
ATOM 2075 O O . ILE A 1 131 ? -4.661 -37.894 7.603 1.00 23.96 446 ILE A O 1
ATOM 2091 N N . ALA A 1 132 ? -6.717 -38.467 6.808 1.00 22.30 447 ALA A N 1
ATOM 2092 C CA . ALA A 1 132 ? -6.215 -38.702 5.443 1.00 23.00 447 ALA A CA 1
ATOM 2093 C C . ALA A 1 132 ? -5.838 -37.403 4.741 1.00 22.67 447 ALA A C 1
ATOM 2094 O O . ALA A 1 132 ? -4.769 -37.303 4.130 1.00 28.79 447 ALA A O 1
ATOM 2101 N N . ARG A 1 133 ? -6.683 -36.402 4.799 1.00 23.10 448 ARG A N 1
ATOM 2102 C CA . ARG A 1 133 ? -6.473 -35.193 4.000 1.00 25.81 448 ARG A CA 1
ATOM 2103 C C . ARG A 1 133 ? -5.954 -34.078 4.889 1.00 25.59 448 ARG A C 1
ATOM 2104 O O . ARG A 1 133 ? -6.421 -33.901 6.019 1.00 23.02 448 ARG A O 1
ATOM 2125 N N . LYS A 1 134 ? -5.014 -33.296 4.361 1.00 23.52 449 LYS A N 1
ATOM 2126 C CA . LYS A 1 134 ? -4.467 -32.175 5.114 1.00 26.44 449 LYS A CA 1
ATOM 2127 C C . LYS A 1 134 ? -5.563 -31.193 5.546 1.00 26.39 449 LYS A C 1
ATOM 2128 O O . LYS A 1 134 ? -5.520 -30.655 6.662 1.00 24.76 449 LYS A O 1
ATOM 2147 N N . SER A 1 135 ? -6.538 -30.910 4.667 1.00 23.34 450 SER A N 1
ATOM 2148 C CA . SER A 1 135 ? -7.564 -29.939 4.993 1.00 27.09 450 SER A CA 1
ATOM 2149 C C . SER A 1 135 ? -8.489 -30.465 6.085 1.00 23.28 450 SER A C 1
ATOM 2150 O O . SER A 1 135 ? -9.041 -29.689 6.851 1.00 24.72 450 SER A O 1
ATOM 2158 N N . ASP A 1 136 ? -8.634 -31.770 6.183 1.00 22.58 451 ASP A N 1
ATOM 2159 C CA . ASP A 1 136 ? -9.408 -32.360 7.263 1.00 22.98 451 ASP A CA 1
ATOM 2160 C C . ASP A 1 136 ? -8.623 -32.355 8.572 1.00 21.47 451 ASP A C 1
ATOM 2161 O O . ASP A 1 136 ? -9.238 -32.279 9.653 1.00 19.77 451 ASP A O 1
ATOM 2170 N N . LEU A 1 137 ? -7.292 -32.376 8.502 1.00 21.42 452 LEU A N 1
ATOM 2171 C CA . LEU A 1 137 ? -6.534 -32.082 9.712 1.00 21.52 452 LEU A CA 1
ATOM 2172 C C . LEU A 1 137 ? -6.779 -30.647 10.172 1.00 24.47 452 LEU A C 1
ATOM 2173 O O . LEU A 1 137 ? -7.013 -30.414 11.362 1.00 22.27 452 LEU A O 1
ATOM 2189 N N . GLY A 1 138 ? -6.791 -29.687 9.234 1.00 23.34 453 GLY A N 1
ATOM 2190 C CA . GLY A 1 138 ? -7.168 -28.302 9.547 1.00 29.92 453 GLY A CA 1
ATOM 2191 C C . GLY A 1 138 ? -8.505 -28.180 10.245 1.00 28.50 453 GLY A C 1
ATOM 2192 O O . GLY A 1 138 ? -8.625 -27.502 11.276 1.00 29.17 453 GLY A O 1
ATOM 2196 N N . VAL A 1 139 ? -9.523 -28.867 9.718 1.00 27.40 454 VAL A N 1
ATOM 2197 C CA . VAL A 1 139 ? -10.851 -28.834 10.318 1.00 27.96 454 VAL A CA 1
ATOM 2198 C C . VAL A 1 139 ? -10.819 -29.388 11.733 1.00 23.98 454 VAL A C 1
ATOM 2199 O O . VAL A 1 139 ? -11.354 -28.779 12.674 1.00 26.60 454 VAL A O 1
ATOM 2212 N N . HIS A 1 140 ? -10.212 -30.558 11.885 1.00 24.89 455 HIS A N 1
ATOM 2213 C CA . HIS A 1 140 ? -10.059 -31.183 13.185 1.00 25.80 455 HIS A CA 1
ATOM 2214 C C . HIS A 1 140 ? -9.399 -30.237 14.190 1.00 23.36 455 HIS A C 1
ATOM 2215 O O . HIS A 1 140 ? -9.857 -30.110 15.321 1.00 26.35 455 HIS A O 1
ATOM 2229 N N . LEU A 1 141 ? -8.299 -29.579 13.795 1.00 24.92 456 LEU A N 1
ATOM 2230 C CA . LEU A 1 141 ? -7.623 -28.672 14.739 1.00 31.16 456 LEU A CA 1
ATOM 2231 C C . LEU A 1 141 ? -8.549 -27.526 15.166 1.00 32.36 456 LEU A C 1
ATOM 2232 O O . LEU A 1 141 ? -8.603 -27.151 16.350 1.00 33.11 456 LEU A O 1
ATOM 2248 N N . ARG A 1 142 ? -9.318 -26.991 14.223 1.00 30.61 457 ARG A N 1
ATOM 2249 C CA . ARG A 1 142 ? -10.214 -25.892 14.532 1.00 35.17 457 ARG A CA 1
ATOM 2250 C C . ARG A 1 142 ? -11.395 -26.372 15.352 1.00 35.62 457 ARG A C 1
ATOM 2251 O O . ARG A 1 142 ? -11.863 -25.659 16.249 1.00 40.14 457 ARG A O 1
ATOM 2272 N N . LYS A 1 143 ? -11.870 -27.571 15.091 1.00 31.24 458 LYS A N 1
ATOM 2273 C CA . LYS A 1 143 ? -13.103 -28.004 15.748 1.00 34.74 458 LYS A CA 1
ATOM 2274 C C . LYS A 1 143 ? -12.839 -28.660 17.090 1.00 34.72 458 LYS A C 1
ATOM 2275 O O . LYS A 1 143 ? -13.630 -28.488 18.014 1.00 34.74 458 LYS A O 1
ATOM 2294 N N . GLN A 1 144 ? -11.722 -29.338 17.262 1.00 33.44 459 GLN A N 1
ATOM 2295 C CA . GLN A 1 144 ? -11.503 -30.103 18.478 1.00 37.09 459 GLN A CA 1
ATOM 2296 C C . GLN A 1 144 ? -10.421 -29.517 19.363 1.00 37.13 459 GLN A C 1
ATOM 2297 O O . GLN A 1 144 ? -10.375 -29.851 20.549 1.00 41.55 459 GLN A O 1
ATOM 2311 N N . HIS A 1 145 ? -9.542 -28.661 18.832 1.00 34.71 460 HIS A N 1
ATOM 2312 C CA . HIS A 1 145 ? -8.410 -28.191 19.619 1.00 36.18 460 HIS A CA 1
ATOM 2313 C C . HIS A 1 145 ? -8.301 -26.674 19.603 1.00 41.71 460 HIS A C 1
ATOM 2314 O O . HIS A 1 145 ? -7.188 -26.130 19.692 1.00 42.96 460 HIS A O 1
ATOM 2328 N N . SER A 1 146 ? -9.437 -26.013 19.441 1.00 44.03 461 SER A N 1
ATOM 2329 C CA . SER A 1 146 ? -9.618 -24.562 19.523 1.00 53.44 461 SER A CA 1
ATOM 2330 C C . SER A 1 146 ? -8.462 -23.779 18.877 1.00 57.42 461 SER A C 1
ATOM 2331 O O . SER A 1 146 ? -7.833 -22.900 19.484 1.00 61.21 461 SER A O 1
ATOM 2339 N N . TYR A 1 147 ? -8.225 -24.091 17.596 1.00 58.97 462 TYR A N 1
ATOM 2340 C CA . TYR A 1 147 ? -7.354 -23.285 16.733 1.00 63.22 462 TYR A CA 1
ATOM 2341 C C . TYR A 1 147 ? -8.102 -22.052 16.210 1.00 68.84 462 TYR A C 1
ATOM 2342 O O . TYR A 1 147 ? -9.130 -22.180 15.532 1.00 67.51 462 TYR A O 1
ATOM 2360 N N . ILE A 1 148 ? -7.567 -20.862 16.500 1.00 76.75 463 ILE A N 1
ATOM 2361 C CA . ILE A 1 148 ? -8.235 -19.595 16.175 1.00 83.91 463 ILE A CA 1
ATOM 2362 C C . ILE A 1 148 ? -7.410 -18.841 15.140 1.00 87.44 463 ILE A C 1
ATOM 2363 O O . ILE A 1 148 ? -6.386 -19.346 14.674 1.00 86.35 463 ILE A O 1
ATOM 3527 N N . PRO D 1 6 ? -7.686 -36.277 33.665 1.00 77.85 321 PRO D N 1
ATOM 3528 C CA . PRO D 1 6 ? -8.500 -36.719 34.817 1.00 80.98 321 PRO D CA 1
ATOM 3529 C C . PRO D 1 6 ? -9.644 -35.753 35.133 1.00 77.86 321 PRO D C 1
ATOM 3530 O O . PRO D 1 6 ? -10.782 -36.178 35.218 1.00 80.17 321 PRO D O 1
ATOM 3541 N N . HIS D 1 7 ? -9.339 -34.462 35.307 1.00 72.07 322 HIS D N 1
ATOM 3542 C CA . HIS D 1 7 ? -10.358 -33.414 35.429 1.00 68.96 322 HIS D CA 1
ATOM 3543 C C . HIS D 1 7 ? -10.545 -32.789 34.046 1.00 65.02 322 HIS D C 1
ATOM 3544 O O . HIS D 1 7 ? -9.784 -31.903 33.645 1.00 60.05 322 HIS D O 1
ATOM 3558 N N . LYS D 1 8 ? -11.572 -33.235 33.333 1.00 64.84 323 LYS D N 1
ATOM 3559 C CA . LYS D 1 8 ? -11.756 -32.906 31.929 1.00 63.80 323 LYS D CA 1
ATOM 3560 C C . LYS D 1 8 ? -12.750 -31.759 31.781 1.00 61.68 323 LYS D C 1
ATOM 3561 O O . LYS D 1 8 ? -13.854 -31.802 32.339 1.00 62.88 323 LYS D O 1
ATOM 3580 N N . CYS D 1 9 ? -12.352 -30.737 31.031 1.00 57.11 324 CYS D N 1
ATOM 3581 C CA . CYS D 1 9 ? -13.220 -29.585 30.831 1.00 55.56 324 CYS D CA 1
ATOM 3582 C C . CYS D 1 9 ? -14.387 -29.977 29.935 1.00 61.13 324 CYS D C 1
ATOM 3583 O O . CYS D 1 9 ? -14.166 -30.536 28.846 1.00 61.49 324 CYS D O 1
ATOM 3590 N N . PRO D 1 10 ? -15.636 -29.748 30.358 1.00 65.77 325 PRO D N 1
ATOM 3591 C CA . PRO D 1 10 ? -16.766 -30.130 29.499 1.00 69.50 325 PRO D CA 1
ATOM 3592 C C . PRO D 1 10 ? -16.902 -29.260 28.260 1.00 69.47 325 PRO D C 1
ATOM 3593 O O . PRO D 1 10 ? -17.785 -29.530 27.437 1.00 71.52 325 PRO D O 1
ATOM 3604 N N . ASP D 1 11 ? -16.040 -28.247 28.082 1.00 65.53 326 ASP D N 1
ATOM 3605 C CA . ASP D 1 11 ? -16.207 -27.273 27.016 1.00 63.79 326 ASP D CA 1
ATOM 3606 C C . ASP D 1 11 ? -15.044 -27.206 26.040 1.00 60.56 326 ASP D C 1
ATOM 3607 O O . ASP D 1 11 ? -15.095 -26.394 25.111 1.00 59.49 326 ASP D O 1
ATOM 3616 N N . CYS D 1 12 ? -14.008 -28.022 26.206 1.00 57.14 327 CYS D N 1
ATOM 3617 C CA . CYS D 1 12 ? -12.862 -28.021 25.291 1.00 53.85 327 CYS D CA 1
ATOM 3618 C C . CYS D 1 12 ? -12.008 -29.251 25.597 1.00 56.17 327 CYS D C 1
ATOM 3619 O O . CYS D 1 12 ? -12.379 -30.099 26.419 1.00 58.60 327 CYS D O 1
ATOM 3626 N N . ASP D 1 13 ? -10.861 -29.346 24.921 1.00 59.01 328 ASP D N 1
ATOM 3627 C CA . ASP D 1 13 ? -9.992 -30.525 24.994 1.00 61.90 328 ASP D CA 1
ATOM 3628 C C . ASP D 1 13 ? -9.089 -30.532 26.223 1.00 60.72 328 ASP D C 1
ATOM 3629 O O . ASP D 1 13 ? -8.406 -31.537 26.462 1.00 62.28 328 ASP D O 1
ATOM 3638 N N . MET D 1 14 ? -9.080 -29.468 27.024 1.00 55.72 329 MET D N 1
ATOM 3639 C CA A MET D 1 14 ? -8.153 -29.372 28.145 0.50 54.85 329 MET D CA 1
ATOM 3640 C CA B MET D 1 14 ? -8.142 -29.397 28.130 0.50 54.89 329 MET D CA 1
ATOM 3641 C C . MET D 1 14 ? -8.571 -30.311 29.271 1.00 57.04 329 MET D C 1
ATOM 3642 O O . MET D 1 14 ? -9.768 -30.506 29.523 1.00 58.51 329 MET D O 1
ATOM 3669 N N . ALA D 1 15 ? -7.571 -30.905 29.938 1.00 54.35 330 ALA D N 1
ATOM 3670 C CA . ALA D 1 15 ? -7.764 -31.686 31.152 1.00 55.86 330 ALA D CA 1
ATOM 3671 C C . ALA D 1 15 ? -6.647 -31.311 32.113 1.00 54.40 330 ALA D C 1
ATOM 3672 O O . ALA D 1 15 ? -5.604 -30.791 31.708 1.00 52.35 330 ALA D O 1
ATOM 3679 N N . PHE D 1 16 ? -6.883 -31.580 33.395 1.00 56.30 331 PHE D N 1
ATOM 3680 C CA . PHE D 1 16 ? -6.018 -31.103 34.457 1.00 55.62 331 PHE D CA 1
ATOM 3681 C C . PHE D 1 16 ? -5.819 -32.162 35.526 1.00 59.63 331 PHE D C 1
ATOM 3682 O O . PHE D 1 16 ? -6.650 -33.050 35.723 1.00 62.86 331 PHE D O 1
ATOM 3699 N N . VAL D 1 17 ? -4.701 -32.014 36.243 1.00 59.67 332 VAL D N 1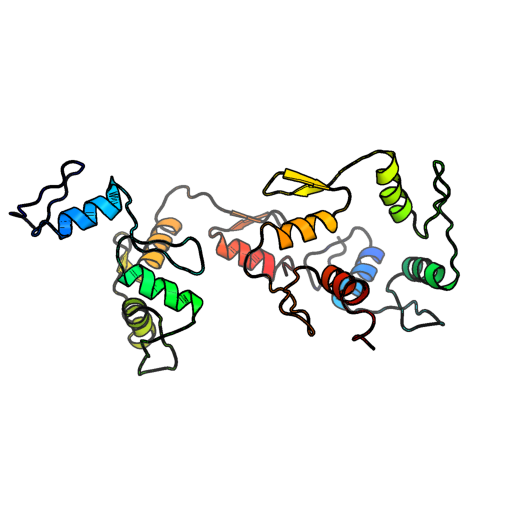
ATOM 3700 C CA . VAL D 1 17 ? -4.368 -32.919 37.335 1.00 63.70 332 VAL D CA 1
ATOM 3701 C C . VAL D 1 17 ? -5.329 -32.715 38.496 1.00 65.34 332 VAL D C 1
ATOM 3702 O O . VAL D 1 17 ? -5.819 -33.674 39.096 1.00 69.28 332 VAL D O 1
ATOM 3715 N N . THR D 1 18 ? -5.582 -31.463 38.862 1.00 63.40 333 THR D N 1
ATOM 3716 C CA . THR D 1 18 ? -6.381 -31.187 40.041 1.00 65.44 333 THR D CA 1
ATOM 3717 C C . THR D 1 18 ? -7.654 -30.425 39.687 1.00 63.40 333 THR D C 1
ATOM 3718 O O . THR D 1 18 ? -7.771 -29.795 38.628 1.00 59.48 333 THR D O 1
ATOM 3729 N N . SER D 1 19 ? -8.618 -30.509 40.608 1.00 64.28 334 SER D N 1
ATOM 3730 C CA . SER D 1 19 ? -9.906 -29.869 40.406 1.00 63.76 334 SER D CA 1
ATOM 3731 C C . SER D 1 19 ? -9.763 -28.359 40.363 1.00 58.64 334 SER D C 1
ATOM 3732 O O . SER D 1 19 ? -10.400 -27.690 39.539 1.00 56.36 334 SER D O 1
ATOM 3740 N N . GLY D 1 20 ? -8.933 -27.802 41.239 1.00 57.80 335 GLY D N 1
ATOM 3741 C CA . GLY D 1 20 ? -8.755 -26.362 41.247 1.00 54.08 335 GLY D CA 1
ATOM 3742 C C . GLY D 1 20 ? -8.257 -25.826 39.906 1.00 50.48 335 GLY D C 1
ATOM 3743 O O . GLY D 1 20 ? -8.650 -24.744 39.473 1.00 47.90 335 GLY D O 1
ATOM 3747 N N . GLU D 1 21 ? -7.408 -26.592 39.224 1.00 50.69 336 GLU D N 1
ATOM 3748 C CA . GLU D 1 21 ? -6.889 -26.143 37.930 1.00 47.77 336 GLU D CA 1
ATOM 3749 C C . GLU D 1 21 ? -7.988 -26.091 36.876 1.00 47.23 336 GLU D C 1
ATOM 3750 O O . GLU D 1 21 ? -7.968 -25.227 35.986 1.00 44.60 336 GLU D O 1
ATOM 3762 N N . LEU D 1 22 ? -8.928 -27.048 36.931 1.00 50.12 337 LEU D N 1
ATOM 3763 C CA . LEU D 1 22 ? -10.053 -27.033 36.003 1.00 50.13 337 LEU D CA 1
ATOM 3764 C C . LEU D 1 22 ? -10.937 -25.830 36.271 1.00 48.76 337 LEU D C 1
ATOM 3765 O O . LEU D 1 22 ? -11.283 -25.095 35.348 1.00 46.84 337 LEU D O 1
ATOM 3781 N N . VAL D 1 23 ? -11.303 -25.609 37.538 1.00 50.06 338 VAL D N 1
ATOM 3782 C CA . VAL D 1 23 ? -12.088 -24.433 37.911 1.00 49.05 338 VAL D CA 1
ATOM 3783 C C . VAL D 1 23 ? -11.468 -23.152 37.346 1.00 45.32 338 VAL D C 1
ATOM 3784 O O . VAL D 1 23 ? -12.122 -22.360 36.653 1.00 44.15 338 VAL D O 1
ATOM 3797 N N . ARG D 1 24 ? -10.204 -22.914 37.657 1.00 43.82 339 ARG D N 1
ATOM 3798 C CA . ARG D 1 24 ? -9.553 -21.689 37.193 1.00 40.74 339 ARG D CA 1
ATOM 3799 C C . ARG D 1 24 ? -9.552 -21.611 35.659 1.00 39.44 339 ARG D C 1
ATOM 3800 O O . ARG D 1 24 ? -9.887 -20.575 35.074 1.00 37.96 339 ARG D O 1
ATOM 3821 N N . HIS D 1 25 ? -9.221 -22.718 34.996 1.00 40.37 340 HIS D N 1
ATOM 3822 C CA . HIS D 1 25 ? -9.287 -22.748 33.544 1.00 39.62 340 HIS D CA 1
ATOM 3823 C C . HIS D 1 25 ? -10.679 -22.365 33.044 1.00 40.28 340 HIS D C 1
ATOM 3824 O O . HIS D 1 25 ? -10.808 -21.578 32.098 1.00 39.49 340 HIS D O 1
ATOM 3838 N N . ARG D 1 26 ? -11.744 -22.940 33.649 1.00 42.46 341 ARG D N 1
ATOM 3839 C CA . ARG D 1 26 ? -13.079 -22.643 33.155 1.00 43.44 341 ARG D CA 1
ATOM 3840 C C . ARG D 1 26 ? -13.423 -21.176 33.382 1.00 43.75 341 ARG D C 1
ATOM 3841 O O . ARG D 1 26 ? -14.106 -20.564 32.551 1.00 46.26 341 ARG D O 1
ATOM 3862 N N . ARG D 1 27 ? -12.916 -20.579 34.453 1.00 41.08 342 ARG D N 1
ATOM 3863 C CA . ARG D 1 27 ? -13.105 -19.140 34.631 1.00 40.62 342 ARG D CA 1
ATOM 3864 C C . ARG D 1 27 ? -12.332 -18.330 33.599 1.00 37.50 342 ARG D C 1
ATOM 3865 O O . ARG D 1 27 ? -12.851 -17.346 33.073 1.00 37.87 342 ARG D O 1
ATOM 3886 N N . TYR D 1 28 ? -11.091 -18.700 33.306 1.00 36.31 343 TYR D N 1
ATOM 3887 C CA . TYR D 1 28 ? -10.343 -17.952 32.304 1.00 34.67 343 TYR D CA 1
ATOM 3888 C C . TYR D 1 28 ? -10.989 -18.067 30.940 1.00 36.28 343 TYR D C 1
ATOM 3889 O O . TYR D 1 28 ? -11.142 -17.071 30.209 1.00 36.17 343 TYR D O 1
ATOM 3907 N N . LYS D 1 29 ? -11.271 -19.296 30.533 1.00 36.75 344 LYS D N 1
ATOM 3908 C CA . LYS D 1 29 ? -11.551 -19.569 29.130 1.00 41.98 344 LYS D CA 1
ATOM 3909 C C . LYS D 1 29 ? -13.031 -19.597 28.802 1.00 40.88 344 LYS D C 1
ATOM 3910 O O . LYS D 1 29 ? -13.383 -19.371 27.636 1.00 44.24 344 LYS D O 1
ATOM 3929 N N . HIS D 1 30 ? -13.908 -19.902 29.766 1.00 40.44 345 HIS D N 1
ATOM 3930 C CA . HIS D 1 30 ? -15.307 -20.180 29.445 1.00 44.17 345 HIS D CA 1
ATOM 3931 C C . HIS D 1 30 ? -16.318 -19.255 30.100 1.00 46.55 345 HIS D C 1
ATOM 3932 O O . HIS D 1 30 ? -17.220 -18.758 29.410 1.00 48.52 345 HIS D O 1
ATOM 3946 N N . THR D 1 31 ? -16.284 -19.090 31.421 1.00 45.27 346 THR D N 1
ATOM 3947 C CA . THR D 1 31 ? -17.283 -18.265 32.093 1.00 46.56 346 THR D CA 1
ATOM 3948 C C . THR D 1 31 ? -16.856 -16.805 32.287 1.00 46.90 346 THR D C 1
ATOM 3949 O O . THR D 1 31 ? -17.715 -15.933 32.440 1.00 45.85 346 THR D O 1
ATOM 3960 N N . HIS D 1 32 ? -15.551 -16.530 32.350 1.00 43.41 347 HIS D N 1
ATOM 3961 C CA . HIS D 1 32 ? -15.008 -15.184 32.590 1.00 45.76 347 HIS D CA 1
ATOM 3962 C C . HIS D 1 32 ? -15.411 -14.615 33.945 1.00 43.96 347 HIS D C 1
ATOM 3963 O O . HIS D 1 32 ? -15.475 -13.399 34.106 1.00 43.13 347 HIS D O 1
ATOM 3977 N N . GLU D 1 33 ? -15.628 -15.484 34.938 1.00 46.15 348 GLU D N 1
ATOM 3978 C CA . GLU D 1 33 ? -15.856 -15.034 36.320 1.00 48.12 348 GLU D CA 1
ATOM 3979 C C . GLU D 1 33 ? -14.569 -14.474 36.888 1.00 43.63 348 GLU D C 1
ATOM 3980 O O . GLU D 1 33 ? -13.566 -15.196 36.968 1.00 40.89 348 GLU D O 1
ATOM 3992 N N . LYS D 1 34 ? -14.578 -13.206 37.292 1.00 39.69 349 LYS D N 1
ATOM 3993 C CA . LYS D 1 34 ? -13.364 -12.587 37.816 1.00 38.11 349 LYS D CA 1
ATOM 3994 C C . LYS D 1 34 ? -13.647 -12.098 39.222 1.00 39.51 349 LYS D C 1
ATOM 3995 O O . LYS D 1 34 ? -14.219 -11.007 39.387 1.00 38.64 349 LYS D O 1
ATOM 4014 N N . PRO D 1 35 ? -13.307 -12.881 40.257 1.00 41.56 350 PRO D N 1
ATOM 4015 C CA . PRO D 1 35 ? -13.729 -12.515 41.618 1.00 44.43 350 PRO D CA 1
ATOM 4016 C C . PRO D 1 35 ? -12.920 -11.396 42.251 1.00 42.91 350 PRO D C 1
ATOM 4017 O O . PRO D 1 35 ? -13.356 -10.828 43.268 1.00 45.48 350 PRO D O 1
ATOM 4028 N N . PHE D 1 36 ? -11.759 -11.078 41.723 1.00 37.89 351 PHE D N 1
ATOM 4029 C CA . PHE D 1 36 ? -10.834 -10.192 42.429 1.00 38.33 351 PHE D CA 1
ATOM 4030 C C . PHE D 1 36 ? -10.770 -8.850 41.706 1.00 36.38 351 PHE D C 1
ATOM 4031 O O . PHE D 1 36 ? -10.095 -8.714 40.685 1.00 34.88 351 PHE D O 1
ATOM 4048 N N . LYS D 1 37 ? -11.435 -7.855 42.288 1.00 36.41 352 LYS D N 1
ATOM 4049 C CA . LYS D 1 37 ? -11.693 -6.580 41.649 1.00 36.48 352 LYS D CA 1
ATOM 4050 C C . LYS D 1 37 ? -10.821 -5.510 42.289 1.00 36.96 352 LYS D C 1
ATOM 4051 O O . LYS D 1 37 ? -10.795 -5.389 43.516 1.00 36.99 352 LYS D O 1
ATOM 4070 N N . CYS D 1 38 ? -10.161 -4.708 41.464 1.00 35.34 353 CYS D N 1
ATOM 4071 C CA . CYS D 1 38 ? -9.417 -3.571 41.990 1.00 35.54 353 CYS D CA 1
ATOM 4072 C C . CYS D 1 38 ? -10.374 -2.495 42.508 1.00 38.11 353 CYS D C 1
ATOM 4073 O O . CYS D 1 38 ? -11.376 -2.184 41.858 1.00 38.55 353 CYS D O 1
ATOM 4080 N N . SER D 1 39 ? -10.062 -1.920 43.672 1.00 38.54 354 SER D N 1
ATOM 4081 C CA . SER D 1 39 ? -10.920 -0.854 44.202 1.00 46.53 354 SER D CA 1
ATOM 4082 C C . SER D 1 39 ? -10.674 0.494 43.551 1.00 46.76 354 SER D C 1
ATOM 4083 O O . SER D 1 39 ? -11.529 1.366 43.680 1.00 48.21 354 SER D O 1
ATOM 4091 N N . MET D 1 40 ? -9.541 0.676 42.854 1.00 42.20 355 MET D N 1
ATOM 4092 C CA . MET D 1 40 ? -9.169 1.956 42.259 1.00 44.18 355 MET D CA 1
ATOM 4093 C C . MET D 1 40 ? -9.446 2.081 40.757 1.00 44.35 355 MET D C 1
ATOM 4094 O O . MET D 1 40 ? -9.276 3.179 40.217 1.00 45.79 355 MET D O 1
ATOM 4108 N N . CYS D 1 41 ? -9.794 1.002 40.047 1.00 42.47 356 CYS D N 1
ATOM 4109 C CA . CYS D 1 41 ? -10.049 1.109 38.603 1.00 40.42 356 CYS D CA 1
ATOM 4110 C C . CYS D 1 41 ? -10.892 -0.084 38.171 1.00 39.72 356 CYS D C 1
ATOM 4111 O O . CYS D 1 41 ? -11.339 -0.879 38.997 1.00 39.21 356 CYS D O 1
ATOM 4118 N N . ASP D 1 42 ? -11.109 -0.209 36.859 1.00 40.05 357 ASP D N 1
ATOM 4119 C CA . ASP D 1 42 ? -11.998 -1.257 36.361 1.00 42.55 357 ASP D CA 1
ATOM 4120 C C . ASP D 1 42 ? -11.357 -2.647 36.378 1.00 39.17 357 ASP D C 1
ATOM 4121 O O . ASP D 1 42 ? -12.052 -3.633 36.115 1.00 37.42 357 ASP D O 1
ATOM 4130 N N . TYR D 1 43 ? -10.061 -2.767 36.676 1.00 35.99 358 TYR D N 1
ATOM 4131 C CA . TYR D 1 43 ? -9.405 -4.060 36.508 1.00 34.20 358 TYR D CA 1
ATOM 4132 C C . TYR D 1 43 ? -9.981 -5.112 37.450 1.00 33.90 358 TYR D C 1
ATOM 4133 O O . TYR D 1 43 ? -10.221 -4.866 38.633 1.00 34.42 358 TYR D O 1
ATOM 4151 N N . ALA D 1 44 ? -10.144 -6.312 36.928 1.00 33.32 359 ALA D N 1
ATOM 4152 C CA . ALA D 1 44 ? -10.465 -7.450 37.767 1.00 33.27 359 ALA D CA 1
ATOM 4153 C C . ALA D 1 44 ? -9.819 -8.675 37.159 1.00 32.18 359 ALA D C 1
ATOM 4154 O O . ALA D 1 44 ? -9.532 -8.708 35.960 1.00 31.76 359 ALA D O 1
ATOM 4161 N N . SER D 1 45 ? -9.607 -9.684 37.990 1.00 32.09 360 SER D N 1
ATOM 4162 C CA . SER D 1 45 ? -8.919 -10.883 37.543 1.00 32.95 360 SER D CA 1
ATOM 4163 C C . SER D 1 45 ? -9.551 -12.163 38.095 1.00 33.43 360 SER D C 1
ATOM 4164 O O . SER D 1 45 ? -10.167 -12.179 39.158 1.00 33.63 360 SER D O 1
ATOM 4172 N N . VAL D 1 46 ? -9.375 -13.243 37.321 1.00 32.63 361 VAL D N 1
ATOM 4173 C CA . VAL D 1 46 ? -9.649 -14.605 37.762 1.00 33.53 361 VAL D CA 1
ATOM 4174 C C . VAL D 1 46 ? -8.814 -14.960 38.986 1.00 34.26 361 VAL D C 1
ATOM 4175 O O . VAL D 1 46 ? -9.266 -15.739 39.824 1.00 36.18 361 VAL D O 1
ATOM 4188 N N . GLU D 1 47 ? -7.601 -14.404 39.124 1.00 33.83 362 GLU D N 1
ATOM 4189 C CA . GLU D 1 47 ? -6.644 -14.811 40.162 1.00 36.31 362 GLU D CA 1
ATOM 4190 C C . GLU D 1 47 ? -6.283 -13.644 41.081 1.00 35.87 362 GLU D C 1
ATOM 4191 O O . GLU D 1 47 ? -5.946 -12.550 40.607 1.00 34.10 362 GLU D O 1
ATOM 4203 N N . VAL D 1 48 ? -6.227 -13.906 42.382 1.00 38.57 363 VAL D N 1
ATOM 4204 C CA . VAL D 1 48 ? -5.870 -12.825 43.299 1.00 38.39 363 VAL D CA 1
ATOM 4205 C C . VAL D 1 48 ? -4.407 -12.400 43.109 1.00 37.86 363 VAL D C 1
ATOM 4206 O O . VAL D 1 48 ? -4.072 -11.227 43.277 1.00 33.19 363 VAL D O 1
ATOM 4219 N N . SER D 1 49 ? -3.523 -13.350 42.780 1.00 36.26 364 SER D N 1
ATOM 4220 C CA . SER D 1 49 ? -2.143 -13.061 42.445 1.00 38.87 364 SER D CA 1
ATOM 4221 C C . SER D 1 49 ? -2.019 -12.024 41.320 1.00 36.98 364 SER D C 1
ATOM 4222 O O . SER D 1 49 ? -1.112 -11.177 41.339 1.00 33.14 364 SER D O 1
ATOM 4230 N N . LYS D 1 50 ? -2.887 -12.110 40.288 1.00 30.41 365 LYS D N 1
ATOM 4231 C CA . LYS D 1 50 ? -2.827 -11.137 39.205 1.00 30.38 365 LYS D CA 1
ATOM 4232 C C . LYS D 1 50 ? -3.343 -9.789 39.680 1.00 29.49 365 LYS D C 1
ATOM 4233 O O . LYS D 1 50 ? -2.854 -8.748 39.229 1.00 29.28 365 LYS D O 1
ATOM 4252 N N . LEU D 1 51 ? -4.333 -9.795 40.579 1.00 31.94 366 LEU D N 1
ATOM 4253 C CA . LEU D 1 51 ? -4.760 -8.535 41.185 1.00 31.84 366 LEU D CA 1
ATOM 4254 C C . LEU D 1 51 ? -3.617 -7.917 41.979 1.00 31.61 366 LEU D C 1
ATOM 4255 O O . LEU D 1 51 ? -3.367 -6.711 41.876 1.00 31.71 366 LEU D O 1
ATOM 4271 N N . LYS D 1 52 ? -2.870 -8.730 42.717 1.00 31.15 367 LYS D N 1
ATOM 4272 C CA . LYS D 1 52 ? -1.780 -8.135 43.484 1.00 35.34 367 LYS D CA 1
ATOM 4273 C C . LYS D 1 52 ? -0.668 -7.614 42.575 1.00 32.25 367 LYS D C 1
ATOM 4274 O O . LYS D 1 52 ? -0.097 -6.556 42.862 1.00 31.64 367 LYS D O 1
ATOM 4293 N N . ARG D 1 53 ? -0.370 -8.295 41.445 1.00 30.56 368 ARG D N 1
ATOM 4294 C CA . ARG D 1 53 ? 0.562 -7.740 40.458 1.00 33.20 368 ARG D CA 1
ATOM 4295 C C . ARG D 1 53 ? 0.071 -6.398 39.936 1.00 33.57 368 ARG D C 1
ATOM 4296 O O . ARG D 1 53 ? 0.829 -5.416 39.874 1.00 31.19 368 ARG D O 1
ATOM 4317 N N . HIS D 1 54 ? -1.230 -6.339 39.599 1.00 30.08 369 HIS D N 1
ATOM 4318 C CA . HIS D 1 54 ? -1.827 -5.135 39.064 1.00 30.49 369 HIS D CA 1
ATOM 4319 C C . HIS D 1 54 ? -1.715 -3.991 40.044 1.00 31.37 369 HIS D C 1
ATOM 4320 O O . HIS D 1 54 ? -1.451 -2.851 39.643 1.00 32.24 369 HIS D O 1
ATOM 4334 N N . ILE D 1 55 ? -1.903 -4.268 41.322 1.00 31.50 370 ILE D N 1
ATOM 4335 C CA . ILE D 1 55 ? -1.915 -3.186 42.296 1.00 32.53 370 ILE D CA 1
ATOM 4336 C C . ILE D 1 55 ? -0.566 -2.474 42.365 1.00 33.72 370 ILE D C 1
ATOM 4337 O O . ILE D 1 55 ? -0.500 -1.277 42.676 1.00 34.40 370 ILE D O 1
ATOM 4353 N N . ARG D 1 56 ? 0.525 -3.192 42.101 1.00 33.47 371 ARG D N 1
ATOM 4354 C CA . ARG D 1 56 ? 1.842 -2.566 42.065 1.00 35.30 371 ARG D CA 1
ATOM 4355 C C . ARG D 1 56 ? 1.919 -1.481 41.005 1.00 36.71 371 ARG D C 1
ATOM 4356 O O . ARG D 1 56 ? 2.762 -0.580 41.107 1.00 39.27 371 ARG D O 1
ATOM 4377 N N . SER D 1 57 ? 1.036 -1.522 40.000 1.00 34.28 372 SER D N 1
ATOM 4378 C CA . SER D 1 57 ? 0.985 -0.440 39.034 1.00 35.53 372 SER D CA 1
ATOM 4379 C C . SER D 1 57 ? 0.419 0.810 39.661 1.00 36.90 372 SER D C 1
ATOM 4380 O O . SER D 1 57 ? 0.703 1.915 39.193 1.00 38.60 372 SER D O 1
ATOM 4388 N N . HIS D 1 58 ? -0.446 0.646 40.667 1.00 36.22 373 HIS D N 1
ATOM 4389 C CA . HIS D 1 58 ? -0.986 1.799 41.392 1.00 37.63 373 HIS D CA 1
ATOM 4390 C C . HIS D 1 58 ? 0.016 2.317 42.410 1.00 38.67 373 HIS D C 1
ATOM 4391 O O . HIS D 1 58 ? 0.254 3.522 42.505 1.00 40.55 373 HIS D O 1
ATOM 4405 N N . THR D 1 59 ? 0.608 1.419 43.168 1.00 37.79 374 THR D N 1
ATOM 4406 C CA . THR D 1 59 ? 1.463 1.846 44.274 1.00 38.99 374 THR D CA 1
ATOM 4407 C C . THR D 1 59 ? 2.880 2.182 43.839 1.00 40.13 374 THR D C 1
ATOM 4408 O O . THR D 1 59 ? 3.604 2.815 44.609 1.00 41.70 374 THR D O 1
ATOM 4419 N N . GLY D 1 60 ? 3.294 1.765 42.648 1.00 47.30 375 GLY D N 1
ATOM 4420 C CA . GLY D 1 60 ? 4.670 1.932 42.227 1.00 44.79 375 GLY D CA 1
ATOM 4421 C C . GLY D 1 60 ? 5.663 0.966 42.834 1.00 43.77 375 GLY D C 1
ATOM 4422 O O . GLY D 1 60 ? 6.860 1.065 42.532 1.00 43.02 375 GLY D O 1
ATOM 4426 N N . GLU D 1 61 ? 5.219 0.012 43.633 1.00 45.19 376 GLU D N 1
ATOM 4427 C CA . GLU D 1 61 ? 6.137 -0.914 44.285 1.00 47.02 376 GLU D CA 1
ATOM 4428 C C . GLU D 1 61 ? 6.884 -1.747 43.249 1.00 44.38 376 GLU D C 1
ATOM 4429 O O . GLU D 1 61 ? 6.294 -2.254 42.295 1.00 40.89 376 GLU D O 1
ATOM 4441 N N . ARG D 1 62 ? 8.207 -1.838 43.400 1.00 41.02 377 ARG D N 1
ATOM 4442 C CA . ARG D 1 62 ? 9.051 -2.599 42.486 1.00 39.78 377 ARG D CA 1
ATOM 4443 C C . ARG D 1 62 ? 9.897 -3.526 43.340 1.00 43.34 377 ARG D C 1
ATOM 4444 O O . ARG D 1 62 ? 11.055 -3.209 43.667 1.00 40.56 377 ARG D O 1
ATOM 4465 N N . PRO D 1 63 ? 9.354 -4.679 43.727 1.00 45.64 378 PRO D N 1
ATOM 4466 C CA . PRO D 1 63 ? 10.060 -5.525 44.697 1.00 48.29 378 PRO D CA 1
ATOM 4467 C C . PRO D 1 63 ? 11.192 -6.377 44.116 1.00 46.57 378 PRO D C 1
ATOM 4468 O O . PRO D 1 63 ? 11.857 -7.083 44.880 1.00 47.42 378 PRO D O 1
ATOM 4479 N N . PHE D 1 64 ? 11.477 -6.326 42.824 1.00 40.89 379 PHE D N 1
ATOM 4480 C CA . PHE D 1 64 ? 12.452 -7.250 42.250 1.00 41.73 379 PHE D CA 1
ATOM 4481 C C . PHE D 1 64 ? 13.642 -6.464 41.679 1.00 40.55 379 PHE D C 1
ATOM 4482 O O . PHE D 1 64 ? 13.605 -5.946 40.557 1.00 36.99 379 PHE D O 1
ATOM 4499 N N . GLN D 1 65 ? 14.699 -6.375 42.481 1.00 40.86 380 GLN D N 1
ATOM 4500 C CA . GLN D 1 65 ? 15.831 -5.505 42.182 1.00 41.54 380 GLN D CA 1
ATOM 4501 C C . GLN D 1 65 ? 16.885 -6.240 41.352 1.00 38.56 380 GLN D C 1
ATOM 4502 O O . GLN D 1 65 ? 17.365 -7.302 41.737 1.00 39.17 380 GLN D O 1
ATOM 4516 N N . CYS D 1 66 ? 17.255 -5.662 40.220 1.00 36.06 381 CYS D N 1
ATOM 4517 C CA . CYS D 1 66 ? 18.420 -6.157 39.481 1.00 34.31 381 CYS D CA 1
ATOM 4518 C C . CYS D 1 66 ? 19.708 -5.998 40.290 1.00 38.86 381 CYS D C 1
ATOM 4519 O O . CYS D 1 66 ? 19.950 -4.965 40.924 1.00 42.22 381 CYS D O 1
ATOM 4526 N N . SER D 1 67 ? 20.546 -7.026 40.297 1.00 38.95 382 SER D N 1
ATOM 4527 C CA . SER D 1 67 ? 21.814 -6.891 41.024 1.00 43.85 382 SER D CA 1
ATOM 4528 C C . SER D 1 67 ? 22.902 -6.164 40.219 1.00 44.26 382 SER D C 1
ATOM 4529 O O . SER D 1 67 ? 23.912 -5.748 40.807 1.00 48.78 382 SER D O 1
ATOM 4537 N N . LEU D 1 68 ? 22.724 -6.009 38.895 1.00 41.09 383 LEU D N 1
ATOM 4538 C CA . LEU D 1 68 ? 23.769 -5.450 38.031 1.00 41.33 383 LEU D CA 1
ATOM 4539 C C . LEU D 1 68 ? 23.533 -3.991 37.665 1.00 39.78 383 LEU D C 1
ATOM 4540 O O . LEU D 1 68 ? 24.445 -3.344 37.139 1.00 40.98 383 LEU D O 1
ATOM 4556 N N . CYS D 1 69 ? 22.354 -3.449 37.945 1.00 38.08 384 CYS D N 1
ATOM 4557 C CA . CYS D 1 69 ? 22.106 -2.033 37.723 1.00 38.36 384 CYS D CA 1
ATOM 4558 C C . CYS D 1 69 ? 20.985 -1.607 38.666 1.00 40.20 384 CYS D C 1
ATOM 4559 O O . CYS D 1 69 ? 20.509 -2.403 39.479 1.00 37.85 384 CYS D O 1
ATOM 4566 N N . SER D 1 70 ? 20.552 -0.353 38.531 1.00 42.12 385 SER D N 1
ATOM 4567 C CA . SER D 1 70 ? 19.555 0.193 39.438 1.00 44.88 385 SER D CA 1
ATOM 4568 C C . SER D 1 70 ? 18.124 -0.218 39.093 1.00 41.41 385 SER D C 1
ATOM 4569 O O . SER D 1 70 ? 17.221 0.027 39.904 1.00 41.14 385 SER D O 1
ATOM 4577 N N . TYR D 1 71 ? 17.893 -0.880 37.952 1.00 35.91 386 TYR D N 1
ATOM 4578 C CA . TYR D 1 71 ? 16.531 -1.227 37.561 1.00 35.63 386 TYR D CA 1
ATOM 4579 C C . TYR D 1 71 ? 15.872 -2.152 38.589 1.00 33.28 386 TYR D C 1
ATOM 4580 O O . TYR D 1 71 ? 16.503 -3.081 39.098 1.00 33.07 386 TYR D O 1
ATOM 4598 N N . ALA D 1 72 ? 14.581 -1.922 38.857 1.00 35.59 387 ALA D N 1
ATOM 4599 C CA . ALA D 1 72 ? 13.768 -2.831 39.656 1.00 35.24 387 ALA D CA 1
ATOM 4600 C C . ALA D 1 72 ? 12.411 -2.971 38.978 1.00 33.08 387 ALA D C 1
ATOM 4601 O O . ALA D 1 72 ? 11.904 -2.007 38.408 1.00 33.85 387 ALA D O 1
ATOM 4608 N N . SER D 1 73 ? 11.868 -4.173 38.961 1.00 35.68 388 SER D N 1
ATOM 4609 C CA . SER D 1 73 ? 10.617 -4.432 38.251 1.00 38.44 388 SER D CA 1
ATOM 4610 C C . SER D 1 73 ? 9.476 -4.781 39.201 1.00 37.59 388 SER D C 1
ATOM 4611 O O . SER D 1 73 ? 9.654 -5.041 40.387 1.00 36.00 388 SER D O 1
ATOM 4619 N N . ARG D 1 74 ? 8.282 -4.884 38.610 1.00 38.59 389 ARG D N 1
ATOM 4620 C CA . ARG D 1 74 ? 7.072 -5.208 39.334 1.00 39.97 389 ARG D CA 1
ATOM 4621 C C . ARG D 1 74 ? 6.685 -6.671 39.219 1.00 44.58 389 ARG D C 1
ATOM 4622 O O . ARG D 1 74 ? 5.745 -7.090 39.894 1.00 45.87 389 ARG D O 1
ATOM 4643 N N . ASP D 1 75 ? 7.373 -7.474 38.416 1.00 44.72 390 ASP D N 1
ATOM 4644 C CA . ASP D 1 75 ? 7.188 -8.910 38.551 1.00 51.32 390 ASP D CA 1
ATOM 4645 C C . ASP D 1 75 ? 8.460 -9.641 38.145 1.00 48.06 390 ASP D C 1
ATOM 4646 O O . ASP D 1 75 ? 9.291 -9.125 37.394 1.00 43.90 390 ASP D O 1
ATOM 4655 N N . THR D 1 76 ? 8.629 -10.832 38.717 1.00 51.16 391 THR D N 1
ATOM 4656 C CA . THR D 1 76 ? 9.902 -11.534 38.584 1.00 51.94 391 THR D CA 1
ATOM 4657 C C . THR D 1 76 ? 10.231 -11.820 37.131 1.00 50.50 391 THR D C 1
ATOM 4658 O O . THR D 1 76 ? 11.403 -11.755 36.732 1.00 47.21 391 THR D O 1
ATOM 4669 N N . TYR D 1 77 ? 9.223 -12.123 36.301 1.00 50.47 392 TYR D N 1
ATOM 4670 C CA . TYR D 1 77 ? 9.568 -12.413 34.920 1.00 49.51 392 TYR D CA 1
ATOM 4671 C C . TYR D 1 77 ? 10.070 -11.166 34.200 1.00 43.30 392 TYR D C 1
ATOM 4672 O O . TYR D 1 77 ? 10.952 -11.274 33.335 1.00 40.33 392 TYR D O 1
ATOM 4690 N N . LYS D 1 78 ? 9.567 -9.978 34.545 1.00 37.07 393 LYS D N 1
ATOM 4691 C CA . LYS D 1 78 ? 10.078 -8.797 33.878 1.00 34.66 393 LYS D CA 1
ATOM 4692 C C . LYS D 1 78 ? 11.537 -8.533 34.278 1.00 33.22 393 LYS D C 1
ATOM 4693 O O . LYS D 1 78 ? 12.297 -7.976 33.484 1.00 29.67 393 LYS D O 1
ATOM 4712 N N . LEU D 1 79 ? 11.938 -8.957 35.478 1.00 35.58 394 LEU D N 1
ATOM 4713 C CA . LEU D 1 79 ? 13.358 -8.815 35.837 1.00 35.09 394 LEU D CA 1
ATOM 4714 C C . LEU D 1 79 ? 14.186 -9.786 35.020 1.00 34.62 394 LEU D C 1
ATOM 4715 O O . LEU D 1 79 ? 15.228 -9.427 34.465 1.00 32.33 394 LEU D O 1
ATOM 4731 N N . LYS D 1 80 ? 13.689 -11.017 34.883 1.00 36.57 395 LYS D N 1
ATOM 4732 C CA . LYS D 1 80 ? 14.346 -11.981 34.008 1.00 38.58 395 LYS D CA 1
ATOM 4733 C C . LYS D 1 80 ? 14.530 -11.430 32.594 1.00 35.00 395 LYS D C 1
ATOM 4734 O O . LYS D 1 80 ? 15.613 -11.549 32.005 1.00 32.08 395 LYS D O 1
ATOM 4753 N N . ARG D 1 81 ? 13.468 -10.854 32.012 1.00 30.84 396 ARG D N 1
ATOM 4754 C CA . ARG D 1 81 ? 13.553 -10.277 30.689 1.00 30.64 396 ARG D CA 1
ATOM 4755 C C . ARG D 1 81 ? 14.602 -9.167 30.641 1.00 29.62 396 ARG D C 1
ATOM 4756 O O . ARG D 1 81 ? 15.377 -9.055 29.686 1.00 28.04 396 ARG D O 1
ATOM 4777 N N . HIS D 1 82 ? 14.646 -8.349 31.678 1.00 29.38 397 HIS D N 1
ATOM 4778 C CA . HIS D 1 82 ? 15.642 -7.294 31.734 1.00 29.08 397 HIS D CA 1
ATOM 4779 C C . HIS D 1 82 ? 17.068 -7.849 31.819 1.00 29.50 397 HIS D C 1
ATOM 4780 O O . HIS D 1 82 ? 17.997 -7.225 31.310 1.00 30.42 397 HIS D O 1
ATOM 4794 N N . MET D 1 83 ? 17.273 -8.993 32.495 1.00 29.17 398 MET D N 1
ATOM 4795 C CA . MET D 1 83 ? 18.618 -9.558 32.543 1.00 33.53 398 MET D CA 1
ATOM 4796 C C . MET D 1 83 ? 19.179 -9.868 31.160 1.00 31.67 398 MET D C 1
ATOM 4797 O O . MET D 1 83 ? 20.412 -9.926 31.006 1.00 32.12 398 MET D O 1
ATOM 4811 N N . ARG D 1 84 ? 18.323 -10.047 30.137 1.00 31.64 399 ARG D N 1
ATOM 4812 C CA . ARG D 1 84 ? 18.874 -10.208 28.795 1.00 31.96 399 ARG D CA 1
ATOM 4813 C C . ARG D 1 84 ? 19.632 -8.995 28.329 1.00 28.84 399 ARG D C 1
ATOM 4814 O O . ARG D 1 84 ? 20.482 -9.125 27.447 1.00 29.90 399 ARG D O 1
ATOM 4835 N N . THR D 1 85 ? 19.337 -7.815 28.870 1.00 29.93 400 THR D N 1
ATOM 4836 C CA . THR D 1 85 ? 20.096 -6.636 28.461 1.00 31.40 400 THR D CA 1
ATOM 4837 C C . THR D 1 85 ? 21.522 -6.696 28.978 1.00 31.66 400 THR D C 1
ATOM 4838 O O . THR D 1 85 ? 22.402 -6.055 28.398 1.00 33.21 400 THR D O 1
ATOM 4849 N N . HIS D 1 86 ? 21.765 -7.491 30.025 1.00 30.73 401 HIS D N 1
ATOM 4850 C CA . HIS D 1 86 ? 23.127 -7.673 30.532 1.00 32.21 401 HIS D CA 1
ATOM 4851 C C . HIS D 1 86 ? 23.806 -8.906 29.941 1.00 30.83 401 HIS D C 1
ATOM 4852 O O . HIS D 1 86 ? 25.025 -8.902 29.765 1.00 36.19 401 HIS D O 1
ATOM 4866 N N . SER D 1 87 ? 23.061 -9.982 29.714 1.00 35.70 402 SER D N 1
ATOM 4867 C CA . SER D 1 87 ? 23.631 -11.240 29.220 1.00 38.54 402 SER D CA 1
ATOM 4868 C C . SER D 1 87 ? 23.816 -11.246 27.710 1.00 39.28 402 SER D C 1
ATOM 4869 O O . SER D 1 87 ? 24.685 -11.961 27.213 1.00 40.93 402 SER D O 1
ATOM 4877 N N . GLY D 1 88 ? 23.051 -10.430 26.993 1.00 41.91 403 GLY D N 1
ATOM 4878 C CA . GLY D 1 88 ? 23.054 -10.399 25.550 1.00 40.04 403 GLY D CA 1
ATOM 4879 C C . GLY D 1 88 ? 22.284 -11.524 24.902 1.00 41.24 403 GLY D C 1
ATOM 4880 O O . GLY D 1 88 ? 22.331 -11.656 23.668 1.00 38.12 403 GLY D O 1
ATOM 4884 N N . GLU D 1 89 ? 21.564 -12.323 25.697 1.00 41.36 404 GLU D N 1
ATOM 4885 C CA . GLU D 1 89 ? 20.794 -13.451 25.185 1.00 42.33 404 GLU D CA 1
ATOM 4886 C C . GLU D 1 89 ? 19.736 -12.977 24.173 1.00 37.07 404 GLU D C 1
ATOM 4887 O O . GLU D 1 89 ? 19.092 -11.932 24.352 1.00 32.52 404 GLU D O 1
ATOM 4899 N N . LYS D 1 90 ? 19.582 -13.747 23.071 1.00 32.96 405 LYS D N 1
ATOM 4900 C CA . LYS D 1 90 ? 18.576 -13.481 22.043 1.00 30.76 405 LYS D CA 1
ATOM 4901 C C . LYS D 1 90 ? 17.836 -14.799 21.848 1.00 30.96 405 LYS D C 1
ATOM 4902 O O . LYS D 1 90 ? 18.159 -15.603 20.967 1.00 33.02 405 LYS D O 1
ATOM 4921 N N . PRO D 1 91 ? 16.855 -15.081 22.698 1.00 30.20 406 PRO D N 1
ATOM 4922 C CA . PRO D 1 91 ? 16.264 -16.418 22.702 1.00 33.32 406 PRO D CA 1
ATOM 4923 C C . PRO D 1 91 ? 15.367 -16.715 21.518 1.00 30.97 406 PRO D C 1
ATOM 4924 O O . PRO D 1 91 ? 15.006 -17.888 21.341 1.00 34.91 406 PRO D O 1
ATOM 4935 N N . TYR D 1 92 ? 14.964 -15.713 20.750 1.00 28.23 407 TYR D N 1
ATOM 4936 C CA . TYR D 1 92 ? 13.900 -15.867 19.766 1.00 28.62 407 TYR D CA 1
ATOM 4937 C C . TYR D 1 92 ? 14.474 -15.749 18.367 1.00 31.85 407 TYR D C 1
ATOM 4938 O O . TYR D 1 92 ? 15.343 -14.915 18.127 1.00 31.11 407 TYR D O 1
ATOM 4956 N N . GLU D 1 93 ? 14.018 -16.623 17.461 1.00 35.64 408 GLU D N 1
ATOM 4957 C CA . GLU D 1 93 ? 14.586 -16.730 16.113 1.00 35.42 408 GLU D CA 1
ATOM 4958 C C . GLU D 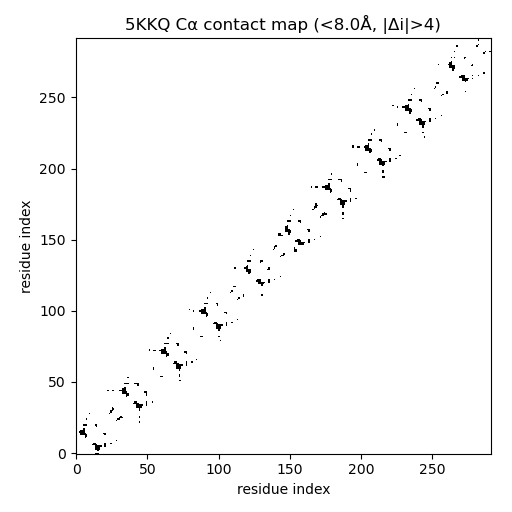1 93 ? 13.491 -16.704 15.059 1.00 33.34 408 GLU D C 1
ATOM 4959 O O . GLU D 1 93 ? 12.554 -17.502 15.137 1.00 32.99 408 GLU D O 1
ATOM 4971 N N . CYS D 1 94 ? 13.638 -15.820 14.068 1.00 29.44 409 CYS D N 1
ATOM 4972 C CA . CYS D 1 94 ? 12.724 -15.778 12.922 1.00 31.39 409 CYS D CA 1
ATOM 4973 C C . CYS D 1 94 ? 12.773 -17.081 12.142 1.00 31.71 409 CYS D C 1
ATOM 4974 O O . CYS D 1 94 ? 13.825 -17.485 11.654 1.00 35.19 409 CYS D O 1
ATOM 4981 N N . TYR D 1 95 ? 11.619 -17.729 11.968 1.00 35.93 410 TYR D N 1
ATOM 4982 C CA . TYR D 1 95 ? 11.630 -19.011 11.283 1.00 36.39 410 TYR D CA 1
ATOM 4983 C C . TYR D 1 95 ? 11.844 -18.896 9.787 1.00 36.54 410 TYR D C 1
ATOM 4984 O O . TYR D 1 95 ? 12.012 -19.926 9.128 1.00 38.13 410 TYR D O 1
ATOM 5002 N N . ILE D 1 96 ? 11.785 -17.693 9.224 1.00 35.24 411 ILE D N 1
ATOM 5003 C CA . ILE D 1 96 ? 12.025 -17.528 7.795 1.00 38.89 411 ILE D CA 1
ATOM 5004 C C . ILE D 1 96 ? 13.483 -17.201 7.494 1.00 38.85 411 ILE D C 1
ATOM 5005 O O . ILE D 1 96 ? 14.120 -17.881 6.665 1.00 40.99 411 ILE D O 1
ATOM 5021 N N . CYS D 1 97 ? 14.003 -16.135 8.105 1.00 37.22 412 CYS D N 1
ATOM 5022 C CA . CYS D 1 97 ? 15.335 -15.619 7.777 1.00 40.77 412 CYS D CA 1
ATOM 5023 C C . CYS D 1 97 ? 16.362 -15.897 8.869 1.00 41.72 412 CYS D C 1
ATOM 5024 O O . CYS D 1 97 ? 17.557 -15.693 8.635 1.00 41.29 412 CYS D O 1
ATOM 5031 N N . HIS D 1 98 ? 15.921 -16.347 10.046 1.00 40.40 413 HIS D N 1
ATOM 5032 C CA . HIS D 1 98 ? 16.772 -16.802 11.148 1.00 40.15 413 HIS D CA 1
ATOM 5033 C C . HIS D 1 98 ? 17.487 -15.664 11.883 1.00 37.51 413 HIS D C 1
ATOM 5034 O O . HIS D 1 98 ? 18.395 -15.935 12.670 1.00 36.26 413 HIS D O 1
ATOM 5048 N N . ALA D 1 99 ? 17.027 -14.406 11.736 1.00 33.36 414 ALA D N 1
ATOM 5049 C CA . ALA D 1 99 ? 17.473 -13.325 12.605 1.00 34.10 414 ALA D CA 1
ATOM 5050 C C . ALA D 1 99 ? 17.027 -13.637 14.013 1.00 32.25 414 ALA D C 1
ATOM 5051 O O . ALA D 1 99 ? 16.072 -14.389 14.220 1.00 32.40 414 ALA D O 1
ATOM 5058 N N . ARG D 1 100 ? 17.724 -13.069 14.980 1.00 33.32 415 ARG D N 1
ATOM 5059 C CA . ARG D 1 100 ? 17.458 -13.394 16.379 1.00 34.13 415 ARG D CA 1
ATOM 5060 C C . ARG D 1 100 ? 17.112 -12.127 17.143 1.00 28.73 415 ARG D C 1
ATOM 5061 O O . ARG D 1 100 ? 17.542 -11.037 16.783 1.00 31.36 415 ARG D O 1
ATOM 5082 N N . PHE D 1 101 ? 16.335 -12.284 18.230 1.00 26.18 416 PHE D N 1
ATOM 5083 C CA . PHE D 1 101 ? 15.731 -11.176 18.950 1.00 23.37 416 PHE D CA 1
ATOM 5084 C C . PHE D 1 101 ? 15.751 -11.417 20.447 1.00 22.68 416 PHE D C 1
ATOM 5085 O O . PHE D 1 101 ? 15.709 -12.561 20.901 1.00 23.15 416 PHE D O 1
ATOM 5102 N N . THR D 1 102 ? 15.735 -10.324 21.221 1.00 23.32 417 THR D N 1
ATOM 5103 C CA . THR D 1 102 ? 15.731 -10.493 22.654 1.00 23.55 417 THR D CA 1
ATOM 5104 C C . THR D 1 102 ? 14.346 -10.751 23.239 1.00 23.92 417 THR D C 1
ATOM 5105 O O . THR D 1 102 ? 14.260 -11.207 24.373 1.00 24.90 417 THR D O 1
ATOM 5116 N N . GLN D 1 103 ? 13.265 -10.446 22.499 1.00 24.97 418 GLN D N 1
ATOM 5117 C CA . GLN D 1 103 ? 11.907 -10.587 23.011 1.00 26.45 418 GLN D CA 1
ATOM 5118 C C . GLN D 1 103 ? 11.007 -11.154 21.916 1.00 23.25 418 GLN D C 1
ATOM 5119 O O . GLN D 1 103 ? 11.242 -10.922 20.731 1.00 25.36 418 GLN D O 1
ATOM 5133 N N . SER D 1 104 ? 9.958 -11.882 22.344 1.00 26.27 419 SER D N 1
ATOM 5134 C C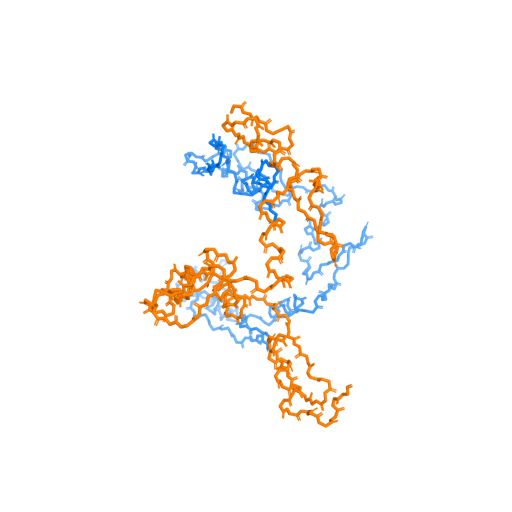A A SER D 1 104 ? 9.093 -12.575 21.384 0.50 25.76 419 SER D CA 1
ATOM 5135 C CA B SER D 1 104 ? 9.069 -12.573 21.409 0.50 25.82 419 SER D CA 1
ATOM 5136 C C . SER D 1 104 ? 8.289 -11.584 20.544 1.00 26.31 419 SER D C 1
ATOM 5137 O O . SER D 1 104 ? 8.163 -11.757 19.318 1.00 26.96 419 SER D O 1
ATOM 5152 N N . GLY D 1 105 ? 7.796 -10.512 21.162 1.00 25.83 420 GLY D N 1
ATOM 5153 C CA . GLY D 1 105 ? 6.994 -9.545 20.438 1.00 26.20 420 GLY D CA 1
ATOM 5154 C C . GLY D 1 105 ? 7.797 -8.816 19.378 1.00 27.21 420 GLY D C 1
ATOM 5155 O O . GLY D 1 105 ? 7.298 -8.562 18.286 1.00 25.12 420 GLY D O 1
ATOM 5159 N N . THR D 1 106 ? 9.064 -8.507 19.680 1.00 22.20 421 THR D N 1
ATOM 5160 C CA . THR D 1 106 ? 9.943 -7.943 18.671 1.00 24.04 421 THR D CA 1
ATOM 5161 C C . THR D 1 106 ? 10.019 -8.837 17.443 1.00 23.81 421 THR D C 1
ATOM 5162 O O . THR D 1 106 ? 9.952 -8.347 16.306 1.00 23.90 421 THR D O 1
ATOM 5173 N N . MET D 1 107 ? 10.143 -10.138 17.655 1.00 24.48 422 MET D N 1
ATOM 5174 C CA . MET D 1 107 ? 10.235 -11.080 16.552 1.00 25.47 422 MET D CA 1
ATOM 5175 C C . MET D 1 107 ? 8.959 -11.089 15.727 1.00 27.19 422 MET D C 1
ATOM 5176 O O . MET D 1 107 ? 9.005 -11.182 14.500 1.00 26.90 422 MET D O 1
ATOM 5190 N N . LYS D 1 108 ? 7.812 -11.107 16.388 1.00 25.99 423 LYS D N 1
ATOM 5191 C CA . LYS D 1 108 ? 6.543 -11.089 15.662 1.00 25.46 423 LYS D CA 1
ATOM 5192 C C . LYS D 1 108 ? 6.383 -9.819 14.824 1.00 27.28 423 LYS D C 1
ATOM 5193 O O . LYS D 1 108 ? 5.850 -9.869 13.701 1.00 27.83 423 LYS D O 1
ATOM 5212 N N . MET D 1 109 ? 6.790 -8.671 15.364 1.00 25.72 424 MET D N 1
ATOM 5213 C CA . MET D 1 109 ? 6.707 -7.413 14.622 1.00 26.93 424 MET D CA 1
ATOM 5214 C C . MET D 1 109 ? 7.639 -7.454 13.428 1.00 30.69 424 MET D C 1
ATOM 5215 O O . MET D 1 109 ? 7.288 -6.968 12.336 1.00 27.29 424 MET D O 1
ATOM 5229 N N . HIS D 1 110 ? 8.830 -8.041 13.618 1.00 28.06 425 HIS D N 1
ATOM 5230 C CA . HIS D 1 110 ? 9.721 -8.326 12.495 1.00 26.95 425 HIS D CA 1
ATOM 5231 C C . HIS D 1 110 ? 9.009 -9.154 11.438 1.00 24.65 425 HIS D C 1
ATOM 5232 O O . HIS D 1 110 ? 9.061 -8.835 10.259 1.00 29.75 425 HIS D O 1
ATOM 5246 N N . ILE D 1 111 ? 8.330 -10.219 11.837 1.00 29.00 426 ILE D N 1
ATOM 5247 C CA . ILE D 1 111 ? 7.688 -11.081 10.833 1.00 30.30 426 ILE D CA 1
ATOM 5248 C C . ILE D 1 111 ? 6.590 -10.318 10.096 1.00 30.73 426 ILE D C 1
ATOM 5249 O O . ILE D 1 111 ? 6.448 -10.401 8.860 1.00 34.19 426 ILE D O 1
ATOM 5265 N N . LEU D 1 112 ? 5.833 -9.525 10.831 1.00 31.90 427 LEU D N 1
ATOM 5266 C CA . LEU D 1 112 ? 4.809 -8.683 10.226 1.00 34.46 427 LEU D CA 1
ATOM 5267 C C . LEU D 1 112 ? 5.403 -7.703 9.211 1.00 35.57 427 LEU D C 1
ATOM 5268 O O . LEU D 1 112 ? 4.859 -7.529 8.117 1.00 35.28 427 LEU D O 1
ATOM 5284 N N . GLN D 1 113 ? 6.491 -7.018 9.570 1.00 31.98 428 GLN D N 1
ATOM 5285 C CA . GLN D 1 113 ? 6.977 -5.936 8.723 1.00 36.57 428 GLN D CA 1
ATOM 5286 C C . GLN D 1 113 ? 7.838 -6.424 7.564 1.00 36.58 428 GLN D C 1
ATOM 5287 O O . GLN D 1 113 ? 7.971 -5.712 6.563 1.00 38.30 428 GLN D O 1
ATOM 5301 N N . LYS D 1 114 ? 8.488 -7.580 7.701 1.00 35.10 429 LYS D N 1
ATOM 5302 C CA . LYS D 1 114 ? 9.471 -8.027 6.721 1.00 41.63 429 LYS D CA 1
ATOM 5303 C C . LYS D 1 114 ? 9.019 -9.215 5.888 1.00 40.46 429 LYS D C 1
ATOM 5304 O O . LYS D 1 114 ? 9.515 -9.391 4.773 1.00 45.37 429 LYS D O 1
ATOM 5323 N N . HIS D 1 115 ? 8.086 -10.006 6.378 1.00 37.05 430 HIS D N 1
ATOM 5324 C CA . HIS D 1 115 ? 7.725 -11.250 5.712 1.00 37.00 430 HIS D CA 1
ATOM 5325 C C . HIS D 1 115 ? 6.235 -11.418 5.468 1.00 38.18 430 HIS D C 1
ATOM 5326 O O . HIS D 1 115 ? 5.823 -12.503 5.055 1.00 45.41 430 HIS D O 1
ATOM 5340 N N . THR D 1 116 ? 5.413 -10.420 5.693 1.00 50.28 431 THR D N 1
ATOM 5341 C CA . THR D 1 116 ? 3.980 -10.612 5.640 1.00 51.59 431 THR D CA 1
ATOM 5342 C C . THR D 1 116 ? 3.437 -9.803 4.480 1.00 51.45 431 THR D C 1
ATOM 5343 O O . THR D 1 116 ? 3.877 -8.675 4.242 1.00 46.15 431 THR D O 1
ATOM 5354 N N . GLU D 1 117 ? 2.475 -10.379 3.760 1.00 55.56 432 GLU D N 1
ATOM 5355 C CA . GLU D 1 117 ? 1.850 -9.658 2.666 1.00 59.76 432 GLU D CA 1
ATOM 5356 C C . GLU D 1 117 ? 0.678 -8.813 3.156 1.00 57.16 432 GLU D C 1
ATOM 5357 O O . GLU D 1 117 ? -0.031 -9.176 4.097 1.00 57.83 432 GLU D O 1
ATOM 5369 N N . ASN D 1 118 ? 0.449 -7.705 2.463 1.00 56.76 433 ASN D N 1
ATOM 5370 C CA . ASN D 1 118 ? -0.793 -6.935 2.580 1.00 57.84 433 ASN D CA 1
ATOM 5371 C C . ASN D 1 118 ? -0.978 -6.289 3.960 1.00 55.73 433 ASN D C 1
ATOM 5372 O O . ASN D 1 118 ? -2.080 -6.305 4.521 1.00 58.08 433 ASN D O 1
ATOM 5383 N N . VAL D 1 119 ? 0.073 -5.710 4.497 1.00 51.03 434 VAL D N 1
ATOM 5384 C CA . VAL D 1 119 ? -0.029 -4.970 5.754 1.00 48.66 434 VAL D CA 1
ATOM 5385 C C . VAL D 1 119 ? -0.208 -3.501 5.397 1.00 44.02 434 VAL D C 1
ATOM 5386 O O . VAL D 1 119 ? 0.611 -2.922 4.678 1.00 41.81 434 VAL D O 1
ATOM 5399 N N . ALA D 1 120 ? -1.283 -2.891 5.863 1.00 44.02 435 ALA D N 1
ATOM 5400 C CA . ALA D 1 120 ? -1.516 -1.501 5.483 1.00 42.71 435 ALA D CA 1
ATOM 5401 C C . ALA D 1 120 ? -0.693 -0.557 6.364 1.00 38.98 435 ALA D C 1
ATOM 5402 O O . ALA D 1 120 ? -0.344 -0.854 7.497 1.00 39.20 435 ALA D O 1
ATOM 5409 N N . LYS D 1 121 ? -0.325 0.533 5.791 1.00 34.61 436 LYS D N 1
ATOM 5410 C CA . LYS D 1 121 ? 0.461 1.547 6.436 1.00 30.43 436 LYS D CA 1
ATOM 5411 C C . LYS D 1 121 ? -0.435 2.729 6.813 1.00 27.98 436 LYS D C 1
ATOM 5412 O O . LYS D 1 121 ? -1.647 2.707 6.569 1.00 27.91 436 LYS D O 1
ATOM 5431 N N . PHE D 1 122 ? 0.187 3.717 7.461 1.00 23.20 437 PHE D N 1
ATOM 5432 C CA . PHE D 1 122 ? -0.460 4.940 7.914 1.00 25.75 437 PHE D CA 1
ATOM 5433 C C . PHE D 1 122 ? -0.009 6.106 7.068 1.00 28.10 437 PHE D C 1
ATOM 5434 O O . PHE D 1 122 ? 1.180 6.225 6.746 1.00 30.12 437 PHE D O 1
ATOM 5451 N N . HIS D 1 123 ? -0.928 7.021 6.810 1.00 25.58 438 HIS D N 1
ATOM 5452 C CA . HIS D 1 123 ? -0.627 8.233 6.112 1.00 26.46 438 HIS D CA 1
ATOM 5453 C C . HIS D 1 123 ? -0.493 9.364 7.105 1.00 28.22 438 HIS D C 1
ATOM 5454 O O . HIS D 1 123 ? -1.294 9.481 8.023 1.00 28.29 438 HIS D O 1
ATOM 5468 N N . CYS D 1 124 ? 0.522 10.213 6.911 1.00 26.60 439 CYS D N 1
ATOM 5469 C CA . CYS D 1 124 ? 0.594 11.449 7.705 1.00 26.94 439 CYS D CA 1
ATOM 5470 C C . CYS D 1 124 ? -0.531 12.391 7.280 1.00 28.87 439 CYS D C 1
ATOM 5471 O O . CYS D 1 124 ? -0.724 12.619 6.090 1.00 32.53 439 CYS D O 1
ATOM 5478 N N . PRO D 1 125 ? -1.215 13.031 8.218 1.00 32.11 440 PRO D N 1
ATOM 5479 C CA . PRO D 1 125 ? -2.276 13.967 7.841 1.00 38.11 440 PRO D CA 1
ATOM 5480 C C . PRO D 1 125 ? -1.788 15.343 7.381 1.00 38.61 440 PRO D C 1
ATOM 5481 O O . PRO D 1 125 ? -2.616 16.197 7.044 1.00 41.66 440 PRO D O 1
ATOM 5492 N N . HIS D 1 126 ? -0.483 15.592 7.374 1.00 32.83 441 HIS D N 1
ATOM 5493 C CA . HIS D 1 126 ? 0.054 16.921 7.084 1.00 35.31 441 HIS D CA 1
ATOM 5494 C C . HIS D 1 126 ? 1.034 16.945 5.931 1.00 35.82 441 HIS D C 1
ATOM 5495 O O . HIS D 1 126 ? 1.293 18.039 5.386 1.00 39.45 441 HIS D O 1
ATOM 5509 N N . CYS D 1 127 ? 1.566 15.796 5.522 1.00 31.36 442 CYS D N 1
ATOM 5510 C CA . CYS D 1 127 ? 2.465 15.753 4.374 1.00 34.04 442 CYS D CA 1
ATOM 5511 C C . CYS D 1 127 ? 2.246 14.407 3.683 1.00 33.04 442 CYS D C 1
ATOM 5512 O O . CYS D 1 127 ? 1.410 13.625 4.112 1.00 30.42 442 CYS D O 1
ATOM 5519 N N . ASP D 1 128 ? 2.953 14.161 2.572 1.00 38.67 443 ASP D N 1
ATOM 5520 C CA . ASP D 1 128 ? 2.662 12.956 1.774 1.00 44.22 443 ASP D CA 1
ATOM 5521 C C . ASP D 1 128 ? 3.309 11.700 2.314 1.00 40.29 443 ASP D C 1
ATOM 5522 O O . ASP D 1 128 ? 3.439 10.719 1.580 1.00 43.59 443 ASP D O 1
ATOM 5531 N N . THR D 1 129 ? 3.773 11.692 3.543 1.00 34.68 444 THR D N 1
ATOM 5532 C CA . THR D 1 129 ? 4.564 10.585 4.019 1.00 32.19 444 THR D CA 1
ATOM 5533 C C . THR D 1 129 ? 3.652 9.414 4.411 1.00 27.07 444 THR D C 1
ATOM 5534 O O . THR D 1 129 ? 2.635 9.623 5.054 1.00 27.20 444 THR D O 1
ATOM 5545 N N . VAL D 1 130 ? 4.077 8.181 4.105 1.00 24.90 445 VAL D N 1
ATOM 5546 C CA . VAL D 1 130 ? 3.417 6.958 4.562 1.00 23.71 445 VAL D CA 1
ATOM 5547 C C . VAL D 1 130 ? 4.387 6.240 5.495 1.00 24.37 445 VAL D C 1
ATOM 5548 O O . VAL D 1 130 ? 5.576 6.155 5.210 1.00 26.57 445 VAL D O 1
ATOM 5561 N N . ILE D 1 131 ? 3.891 5.755 6.602 1.00 20.03 446 ILE D N 1
ATOM 5562 C CA . ILE D 1 131 ? 4.708 5.192 7.675 1.00 21.88 446 ILE D CA 1
ATOM 5563 C C . ILE D 1 131 ? 4.165 3.831 8.093 1.00 24.17 446 ILE D C 1
ATOM 5564 O O . ILE D 1 131 ? 2.942 3.650 8.188 1.00 23.16 446 ILE D O 1
ATOM 5580 N N . ALA D 1 132 ? 5.067 2.878 8.294 1.00 21.48 447 ALA D N 1
ATOM 5581 C CA . ALA D 1 132 ? 4.641 1.503 8.579 1.00 25.29 447 ALA D CA 1
ATOM 5582 C C . ALA D 1 132 ? 4.078 1.349 9.996 1.00 25.88 447 ALA D C 1
ATOM 5583 O O . ALA D 1 132 ? 2.932 0.907 10.195 1.00 29.37 447 ALA D O 1
ATOM 5590 N N . ARG D 1 133 ? 4.867 1.674 10.997 1.00 22.75 448 ARG D N 1
ATOM 5591 C CA . ARG D 1 133 ? 4.440 1.515 12.388 1.00 25.99 448 ARG D CA 1
ATOM 5592 C C . ARG D 1 133 ? 3.673 2.694 12.922 1.00 26.03 448 ARG D C 1
ATOM 5593 O O . ARG D 1 133 ? 4.078 3.845 12.780 1.00 25.73 448 ARG D O 1
ATOM 5614 N N . LYS D 1 134 ? 2.620 2.381 13.668 1.00 26.88 449 LYS D N 1
ATOM 5615 C CA . LYS D 1 134 ? 1.879 3.442 14.338 1.00 23.98 449 LYS D CA 1
ATOM 5616 C C . LYS D 1 134 ? 2.791 4.271 15.234 1.00 24.88 449 LYS D C 1
ATOM 5617 O O . LYS D 1 134 ? 2.681 5.505 15.258 1.00 23.41 449 LYS D O 1
ATOM 5636 N N . SER D 1 135 ? 3.736 3.631 15.934 1.00 24.36 450 SER D N 1
ATOM 5637 C CA . SER D 1 135 ? 4.611 4.394 16.825 1.00 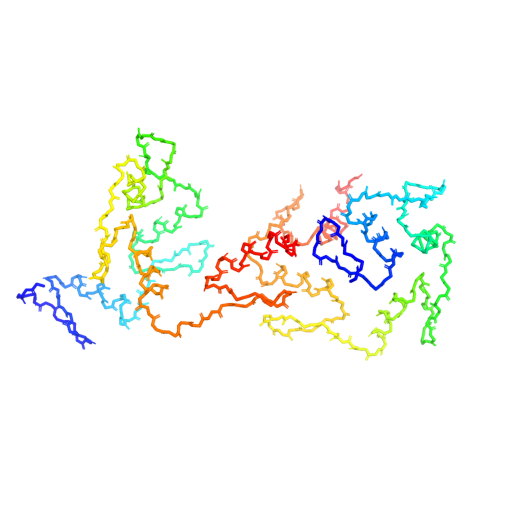24.46 450 SER D CA 1
ATOM 5638 C C . SER D 1 135 ? 5.536 5.298 16.035 1.00 22.72 450 SER D C 1
ATOM 5639 O O . SER D 1 135 ? 5.855 6.403 16.494 1.00 23.35 450 SER D O 1
ATOM 5647 N N . ASP D 1 136 ? 5.905 4.905 14.805 1.00 22.72 451 ASP D N 1
ATOM 5648 C CA . ASP D 1 136 ? 6.737 5.795 13.994 1.00 23.29 451 ASP D CA 1
ATOM 5649 C C . ASP D 1 136 ? 5.929 6.978 13.440 1.00 24.23 451 ASP D C 1
ATOM 5650 O O . ASP D 1 136 ? 6.513 8.039 13.115 1.00 20.83 451 ASP D O 1
ATOM 5659 N N . LEU D 1 137 ? 4.609 6.802 13.290 1.00 22.64 452 LEU D N 1
ATOM 5660 C CA . LEU D 1 137 ? 3.754 7.937 12.926 1.00 24.22 452 LEU D CA 1
ATOM 5661 C C . LEU D 1 137 ? 3.740 8.951 14.070 1.00 22.33 452 LEU D C 1
ATOM 5662 O O . LEU D 1 137 ? 3.833 10.170 13.838 1.00 23.83 452 LEU D O 1
ATOM 5678 N N . GLY D 1 138 ? 3.696 8.443 15.303 1.00 24.31 453 GLY D N 1
ATOM 5679 C CA . GLY D 1 138 ? 3.784 9.293 16.480 1.00 28.74 453 GLY D CA 1
ATOM 5680 C C . GLY D 1 138 ? 5.077 10.098 16.511 1.00 26.73 453 GLY D C 1
ATOM 5681 O O . GLY D 1 138 ? 5.068 11.327 16.680 1.00 26.08 453 GLY D O 1
ATOM 5685 N N . VAL D 1 139 ? 6.204 9.424 16.295 1.00 24.59 454 VAL D N 1
ATOM 5686 C CA . VAL D 1 139 ? 7.497 10.100 16.201 1.00 24.93 454 VAL D CA 1
ATOM 5687 C C . VAL D 1 139 ? 7.464 11.178 15.130 1.00 24.76 454 VAL D C 1
ATOM 5688 O O . VAL D 1 139 ? 7.901 12.303 15.350 1.00 22.62 454 VAL D O 1
ATOM 5701 N N . HIS D 1 140 ? 6.961 10.838 13.952 1.00 23.58 455 HIS D N 1
ATOM 5702 C CA . HIS D 1 140 ? 6.951 11.802 12.868 1.00 24.57 455 HIS D CA 1
ATOM 5703 C C . HIS D 1 140 ? 6.107 13.009 13.229 1.00 23.01 455 HIS D C 1
ATOM 5704 O O . HIS D 1 140 ? 6.497 14.135 12.968 1.00 24.45 455 HIS D O 1
ATOM 5718 N N . LEU D 1 141 ? 4.948 12.798 13.821 1.00 24.97 456 LEU D N 1
ATOM 5719 C CA . LEU D 1 141 ? 4.110 13.927 14.197 1.00 27.09 456 LEU D CA 1
ATOM 5720 C C . LEU D 1 141 ? 4.809 14.824 15.209 1.00 27.49 456 LEU D C 1
ATOM 5721 O O . LEU D 1 141 ? 4.795 16.052 15.064 1.00 28.36 456 LEU D O 1
ATOM 5737 N N . ARG D 1 142 ? 5.473 14.221 16.198 1.00 28.42 457 ARG D N 1
ATOM 5738 C CA . ARG D 1 142 ? 6.204 14.970 17.227 1.00 30.68 457 ARG D CA 1
ATOM 5739 C C . ARG D 1 142 ? 7.413 15.698 16.660 1.00 29.96 457 ARG D C 1
ATOM 5740 O O . ARG D 1 142 ? 7.654 16.870 16.992 1.00 32.33 457 ARG D O 1
ATOM 5761 N N . LYS D 1 143 ? 8.166 15.051 15.776 1.00 26.74 458 LYS D N 1
ATOM 5762 C CA . LYS D 1 143 ? 9.405 15.638 15.293 1.00 29.07 458 LYS D CA 1
ATOM 5763 C C . LYS D 1 143 ? 9.181 16.596 14.134 1.00 32.25 458 LYS D C 1
ATOM 5764 O O . LYS D 1 143 ? 9.846 17.631 14.063 1.00 35.51 458 LYS D O 1
ATOM 5783 N N . GLN D 1 144 ? 8.249 16.299 13.231 1.00 33.46 459 GLN D N 1
ATOM 5784 C CA . GLN D 1 144 ? 8.134 17.035 11.978 1.00 35.91 459 GLN D CA 1
ATOM 5785 C C . GLN D 1 144 ? 6.962 17.988 11.949 1.00 36.78 459 GLN D C 1
ATOM 5786 O O . GLN D 1 144 ? 6.962 18.906 11.112 1.00 39.33 459 GLN D O 1
ATOM 5800 N N . HIS D 1 145 ? 6.021 17.859 12.888 1.00 30.20 460 HIS D N 1
ATOM 5801 C CA . HIS D 1 145 ? 4.795 18.638 12.857 1.00 31.80 460 HIS D CA 1
ATOM 5802 C C . HIS D 1 145 ? 4.392 19.110 14.250 1.00 34.62 460 HIS D C 1
ATOM 5803 O O . HIS D 1 145 ? 3.204 19.164 14.578 1.00 33.69 460 HIS D O 1
ATOM 5817 N N . SER D 1 146 ? 5.359 19.450 15.096 1.00 36.77 461 SER D N 1
ATOM 5818 C CA . SER D 1 146 ? 5.029 19.802 16.469 1.00 41.92 461 SER D CA 1
ATOM 5819 C C . SER D 1 146 ? 4.115 21.041 16.540 1.00 45.40 461 SER D C 1
ATOM 5820 O O . SER D 1 146 ? 3.165 21.073 17.340 1.00 47.60 461 SER D O 1
ATOM 5828 N N . TYR D 1 147 ? 4.337 22.052 15.676 1.00 41.23 462 TYR D N 1
ATOM 5829 C CA . TYR D 1 147 ? 3.507 23.262 15.755 1.00 44.88 462 TYR D CA 1
ATOM 5830 C C . TYR D 1 147 ? 2.101 23.025 15.211 1.00 50.94 462 TYR D C 1
ATOM 5831 O O . TYR D 1 147 ? 1.114 23.431 15.834 1.00 52.58 462 TYR D O 1
ATOM 5849 N N . ILE D 1 148 ? 2.008 22.391 14.035 1.00 55.83 463 ILE D N 1
ATOM 5850 C CA . ILE D 1 148 ? 0.719 22.081 13.396 1.00 65.03 463 ILE D CA 1
ATOM 5851 C C . ILE D 1 148 ? -0.200 21.288 14.329 1.00 67.78 463 ILE D C 1
ATOM 5852 O O . ILE D 1 148 ? -1.397 21.576 14.431 1.00 71.13 463 ILE D O 1
ATOM 5868 N N . GLU D 1 149 ? 0.317 20.193 14.905 1.00 65.10 464 GLU D N 1
ATOM 5869 C CA . GLU D 1 149 ? -0.462 19.319 15.790 1.00 67.17 464 GLU D CA 1
ATOM 5870 C C . GLU D 1 149 ? -0.917 20.042 17.049 1.00 74.94 464 GLU D C 1
ATOM 58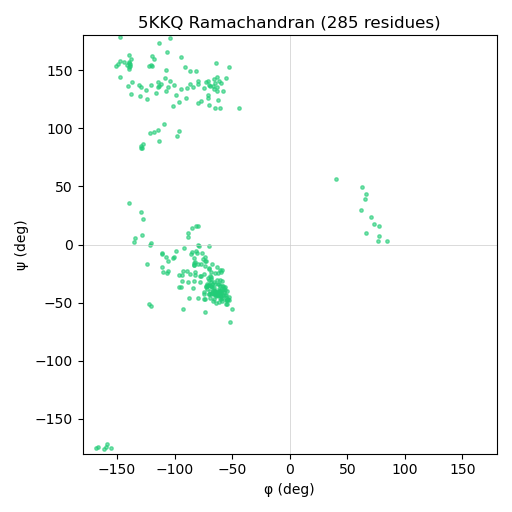71 O O . GLU D 1 149 ? -0.183 20.844 17.636 1.00 74.93 464 GLU D O 1
ATOM 5883 N N . GLN D 1 150 ? -2.124 19.691 17.499 1.00 83.47 465 GLN D N 1
ATOM 5884 C CA . GLN D 1 150 ? -2.762 20.351 18.626 1.00 92.21 465 GLN D CA 1
ATOM 5885 C C . GLN D 1 150 ? -3.283 19.319 19.631 1.00 97.95 465 GLN D C 1
ATOM 5886 O O . GLN D 1 150 ? -3.999 19.659 20.581 1.00 105.02 465 GLN D O 1
#

Radius of gyration: 30.35 Å; Cα contacts (8 Å, |Δi|>4): 343; chains: 2; bounding box: 53×71×85 Å